Protein AF-A0A1R0W633-F1 (afdb_monomer)

Solvent-accessible surface area (backbone atoms only — not comparable to full-atom values): 11489 Å² total; per-residue (Å²): 139,86,82,85,83,84,85,77,84,74,82,78,79,77,77,80,71,77,78,71,52,75,64,55,56,52,50,53,54,50,51,53,49,53,50,52,52,50,51,53,51,49,51,43,52,52,51,36,65,70,32,57,84,51,54,78,80,58,86,73,45,70,86,70,58,59,64,67,60,53,53,50,40,51,52,42,49,55,50,26,49,53,33,42,54,51,18,52,53,25,50,75,71,67,36,66,66,53,23,52,52,26,48,50,53,24,48,51,36,51,49,52,43,53,52,52,49,54,49,53,54,51,52,34,42,74,74,63,60,36,61,84,65,27,64,33,46,33,37,48,53,49,49,52,47,51,49,53,50,52,53,50,52,49,46,54,51,51,52,52,48,52,54,47,41,75,74,69,47,96,41,77,67,54,53,54,51,52,52,52,49,46,54,52,51,48,50,53,54,55,52,47,55,50,43,48,56,61,51,52,53,56,45,61,107

Nearest PDB structures (foldseek):
  7n9z-assembly1_H  TM=9.768E-01  e=5.820E-15  Escherichia coli
  8qqk-assembly1_C  TM=8.868E-01  e=1.215E-14  Escherichia coli BL21(DE3)
  7cuq-assembly1_C  TM=9.773E-01  e=3.103E-13  Escherichia coli
  9ftz-assembly1_S  TM=9.409E-01  e=5.954E-10  Mycolicibacterium smegmatis
  9dm1-assembly1_S  TM=9.315E-01  e=6.899E-10  Mycolicibacterium smegmatis MC2 155

Mean predicted aligned error: 11.75 Å

pLDDT: mean 73.7, std 14.44, range [38.59, 92.19]

Structure (mmCIF, N/CA/C/O backbone):
data_AF-A0A1R0W633-F1
#
_entry.id   AF-A0A1R0W633-F1
#
loop_
_atom_site.group_PDB
_atom_site.id
_atom_site.type_symbol
_atom_site.label_atom_id
_atom_site.label_alt_id
_atom_site.label_comp_id
_atom_site.label_asym_id
_atom_site.label_entity_id
_atom_site.label_seq_id
_atom_site.pdbx_PDB_ins_code
_atom_site.Cartn_x
_atom_site.Cartn_y
_atom_site.Cartn_z
_atom_site.occupancy
_atom_site.B_iso_or_equiv
_atom_site.auth_seq_id
_atom_site.auth_comp_id
_atom_site.auth_asym_id
_atom_site.auth_atom_id
_atom_site.pdbx_PDB_model_num
ATOM 1 N N . MET A 1 1 ? -4.296 35.232 74.856 1.00 41.28 1 MET A N 1
ATOM 2 C CA . MET A 1 1 ? -3.847 34.112 74.003 1.00 41.28 1 MET A CA 1
ATOM 3 C C . MET A 1 1 ? -4.098 34.511 72.557 1.00 41.28 1 MET A C 1
ATOM 5 O O . MET A 1 1 ? -5.232 34.439 72.114 1.00 41.28 1 MET A O 1
ATOM 9 N N . ALA A 1 2 ? -3.084 35.043 71.873 1.00 38.94 2 ALA A N 1
ATOM 10 C CA . ALA A 1 2 ? -3.155 35.407 70.459 1.00 38.94 2 ALA A CA 1
ATOM 11 C C . ALA A 1 2 ? -2.227 34.453 69.698 1.00 38.94 2 ALA A C 1
ATOM 13 O O . ALA A 1 2 ? -1.011 34.523 69.859 1.00 38.94 2 ALA A O 1
ATOM 14 N N . HIS A 1 3 ? -2.812 33.516 68.954 1.00 46.03 3 HIS A N 1
ATOM 15 C CA . HIS A 1 3 ? -2.090 32.573 68.107 1.00 46.03 3 HIS A CA 1
ATOM 16 C C . HIS A 1 3 ? -2.068 33.095 66.663 1.00 46.03 3 HIS A C 1
ATOM 18 O O . HIS A 1 3 ? -3.105 33.225 66.025 1.00 46.03 3 HIS A O 1
ATOM 24 N N . THR A 1 4 ? -0.857 33.452 66.231 1.00 49.53 4 THR A N 1
ATOM 25 C CA . THR A 1 4 ? -0.214 33.131 64.943 1.00 49.53 4 THR A CA 1
ATOM 26 C C . THR A 1 4 ? -1.059 33.002 63.668 1.00 49.53 4 THR A C 1
ATOM 28 O O . THR A 1 4 ? -1.788 32.033 63.488 1.00 49.53 4 THR A O 1
ATOM 31 N N . ALA A 1 5 ? -0.745 33.851 62.684 1.00 48.75 5 ALA A N 1
ATOM 32 C CA . ALA A 1 5 ? -0.788 33.494 61.265 1.00 48.75 5 ALA A CA 1
ATOM 33 C C . ALA A 1 5 ? 0.398 34.158 60.536 1.00 48.75 5 ALA A C 1
ATOM 35 O O . ALA A 1 5 ? 0.328 35.312 60.123 1.00 48.75 5 ALA A O 1
ATOM 36 N N . VAL A 1 6 ? 1.515 33.431 60.431 1.00 54.00 6 VAL A N 1
ATOM 37 C CA . VAL A 1 6 ? 2.593 33.730 59.476 1.00 54.00 6 VAL A CA 1
ATOM 38 C C . VAL A 1 6 ? 2.184 33.083 58.158 1.00 54.00 6 VAL A C 1
ATOM 40 O O . VAL A 1 6 ? 2.039 31.865 58.083 1.00 54.00 6 VAL A O 1
ATOM 43 N N . ASN A 1 7 ? 1.942 33.910 57.146 1.00 44.94 7 ASN A N 1
ATOM 44 C CA . ASN A 1 7 ? 1.581 33.481 55.804 1.00 44.94 7 ASN A CA 1
ATOM 45 C C . ASN A 1 7 ? 2.873 33.162 55.031 1.00 44.94 7 ASN A C 1
ATOM 47 O O . ASN A 1 7 ? 3.535 34.071 54.535 1.00 44.94 7 ASN A O 1
ATOM 51 N N . ASN A 1 8 ? 3.262 31.886 54.981 1.00 44.72 8 ASN A N 1
ATOM 52 C CA . ASN A 1 8 ? 4.319 31.417 54.087 1.00 44.72 8 ASN A CA 1
ATOM 53 C C . ASN A 1 8 ? 3.717 31.210 52.693 1.00 44.72 8 ASN A C 1
ATOM 55 O O . ASN A 1 8 ? 3.012 30.228 52.457 1.00 44.72 8 ASN A O 1
ATOM 59 N N . HIS A 1 9 ? 4.019 32.121 51.770 1.00 43.69 9 HIS A N 1
ATOM 60 C CA . HIS A 1 9 ? 3.913 31.842 50.343 1.00 43.69 9 HIS A CA 1
ATOM 61 C C . HIS A 1 9 ? 4.987 30.813 49.975 1.00 43.69 9 HIS A C 1
ATOM 63 O O . HIS A 1 9 ? 6.166 31.141 49.881 1.00 43.69 9 HIS A O 1
ATOM 69 N N . HIS A 1 10 ? 4.578 29.554 49.820 1.00 47.09 10 HIS A N 1
ATOM 70 C CA . HIS A 1 10 ? 5.334 28.596 49.025 1.00 47.09 10 HIS A CA 1
ATOM 71 C C . HIS A 1 10 ? 4.954 28.817 47.563 1.00 47.09 10 HIS A C 1
ATOM 73 O O . HIS A 1 10 ? 3.844 28.481 47.149 1.00 47.09 10 HIS A O 1
ATOM 79 N N . ASP A 1 11 ? 5.878 29.409 46.813 1.00 47.09 11 ASP A N 1
ATOM 80 C CA . ASP A 1 11 ? 5.891 29.366 45.358 1.00 47.09 11 ASP A CA 1
ATOM 81 C C . ASP A 1 11 ? 6.174 27.920 44.930 1.00 47.09 11 ASP A C 1
ATOM 83 O O . ASP A 1 11 ? 7.318 27.464 44.884 1.00 47.09 11 ASP A O 1
ATOM 87 N N . ASP A 1 12 ? 5.101 27.168 44.690 1.00 44.50 12 ASP A N 1
ATOM 88 C CA . ASP A 1 12 ? 5.161 25.852 44.067 1.00 44.50 12 ASP A CA 1
ATOM 89 C C . ASP A 1 12 ? 5.465 26.061 42.579 1.00 44.50 12 ASP A C 1
ATOM 91 O O . ASP A 1 12 ? 4.590 26.356 41.760 1.00 44.50 12 ASP A O 1
ATOM 95 N N . HIS A 1 13 ? 6.751 26.008 42.237 1.00 50.09 13 HIS A N 1
ATOM 96 C CA . HIS A 1 13 ? 7.204 25.974 40.856 1.00 50.09 13 HIS A CA 1
ATOM 97 C C . HIS A 1 13 ? 6.717 24.673 40.215 1.00 50.09 13 HIS A C 1
ATOM 99 O O . HIS A 1 13 ? 7.358 23.627 40.322 1.00 50.09 13 HIS A O 1
ATOM 105 N N . GLY A 1 14 ? 5.570 24.761 39.540 1.00 38.59 14 GLY A N 1
ATOM 106 C CA . GLY A 1 14 ? 5.045 23.720 38.673 1.00 38.59 14 GLY A CA 1
ATOM 107 C C . GLY A 1 14 ? 6.098 23.315 37.648 1.00 38.59 14 GLY A C 1
ATOM 108 O O . GLY A 1 14 ? 6.374 24.040 36.692 1.00 38.59 14 GLY A O 1
ATOM 109 N N . HIS A 1 15 ? 6.695 22.147 37.864 1.00 45.59 15 HIS A N 1
ATOM 110 C CA . HIS A 1 15 ? 7.429 21.438 36.836 1.00 45.59 15 HIS A CA 1
ATOM 111 C C . HIS A 1 15 ? 6.433 21.064 35.738 1.00 45.59 15 HIS A C 1
ATOM 113 O O . HIS A 1 15 ? 5.674 20.104 35.868 1.00 45.59 15 HIS A O 1
ATOM 119 N N . ASP A 1 16 ? 6.439 21.858 34.669 1.00 42.47 16 ASP A N 1
ATOM 120 C CA . ASP A 1 16 ? 5.770 21.585 33.402 1.00 42.47 16 ASP A CA 1
ATOM 121 C C . ASP A 1 16 ? 6.454 20.373 32.752 1.00 42.47 16 ASP A C 1
ATOM 123 O O . ASP A 1 16 ? 7.321 20.467 31.881 1.00 42.47 16 ASP A O 1
ATOM 127 N N . HIS A 1 17 ? 6.151 19.189 33.283 1.00 48.81 17 HIS A N 1
ATOM 128 C CA . HIS A 1 17 ? 6.450 17.935 32.627 1.00 48.81 17 HIS A CA 1
ATOM 129 C C . HIS A 1 17 ? 5.548 17.877 31.405 1.00 48.81 17 HIS A C 1
ATOM 131 O O . HIS A 1 17 ? 4.401 17.447 31.501 1.00 48.81 17 HIS A O 1
ATOM 137 N N . GLY A 1 18 ? 6.079 18.344 30.272 1.00 48.31 18 GLY A N 1
ATOM 138 C CA . GLY A 1 18 ? 5.460 18.222 28.964 1.00 48.31 18 GLY A CA 1
ATOM 139 C C . GLY A 1 18 ? 4.960 16.797 28.776 1.00 48.31 18 GLY A C 1
ATOM 140 O O . GLY A 1 18 ? 5.734 15.874 28.513 1.00 48.31 18 GLY A O 1
ATOM 141 N N . HIS A 1 19 ? 3.654 16.626 28.959 1.00 44.81 19 HIS A N 1
ATOM 142 C CA . HIS A 1 19 ? 2.918 15.421 28.637 1.00 44.81 19 HIS A CA 1
ATOM 143 C C . HIS A 1 19 ? 2.941 15.293 27.114 1.00 44.81 19 HIS A C 1
ATOM 145 O O . HIS A 1 19 ? 1.990 15.646 26.431 1.00 44.81 19 HIS A O 1
ATOM 151 N N . HIS A 1 20 ? 4.071 14.852 26.559 1.00 52.25 20 HIS A N 1
ATOM 152 C CA . HIS A 1 20 ? 4.127 14.433 25.171 1.00 52.25 20 HIS A CA 1
ATOM 153 C C . HIS A 1 20 ? 3.256 13.190 25.078 1.00 52.25 20 HIS A C 1
ATOM 155 O O . HIS A 1 20 ? 3.651 12.107 25.525 1.00 52.25 20 HIS A O 1
ATOM 161 N N . ASP A 1 21 ? 2.049 13.365 24.550 1.00 58.12 21 ASP A N 1
ATOM 162 C CA . ASP A 1 21 ? 1.107 12.280 24.378 1.00 58.12 21 ASP A CA 1
ATOM 163 C C . ASP A 1 21 ? 1.807 11.158 23.595 1.00 58.12 21 ASP A C 1
ATOM 165 O O . ASP A 1 21 ? 2.259 11.364 22.462 1.00 58.12 21 ASP A O 1
ATOM 169 N N . PRO A 1 22 ? 1.914 9.934 24.145 1.00 63.44 22 PRO A N 1
ATOM 170 C CA . PRO A 1 22 ? 2.634 8.832 23.501 1.00 63.44 22 PRO A CA 1
ATOM 171 C C . PRO A 1 22 ? 2.041 8.441 22.135 1.00 63.44 22 PRO A C 1
ATOM 173 O O . PRO A 1 22 ? 2.608 7.621 21.413 1.00 63.44 22 PRO A O 1
ATOM 176 N N . GLN A 1 23 ? 0.887 9.004 21.781 1.00 61.50 23 GLN A N 1
ATOM 177 C CA . GLN A 1 23 ? 0.199 8.848 20.510 1.00 61.50 23 GLN A CA 1
ATOM 178 C C . GLN A 1 23 ? 0.701 9.833 19.437 1.00 61.50 23 GLN A C 1
ATOM 180 O O . GLN A 1 23 ? 0.819 9.440 18.274 1.00 61.50 23 GLN A O 1
ATOM 185 N N . GLU A 1 24 ? 1.090 11.055 19.812 1.00 67.12 24 GLU A N 1
ATOM 186 C CA . GLU A 1 24 ? 1.711 12.021 18.895 1.00 67.12 24 GLU A CA 1
ATOM 187 C C . GLU A 1 24 ? 3.110 11.563 18.489 1.00 67.12 24 GLU A C 1
ATOM 189 O O . GLU A 1 24 ? 3.416 11.506 17.302 1.00 67.12 24 GLU A O 1
ATOM 194 N N . LEU A 1 25 ? 3.918 11.089 19.444 1.00 73.31 25 LEU A N 1
ATOM 195 C CA . LEU A 1 25 ? 5.248 10.536 19.156 1.00 73.31 25 LEU A CA 1
ATOM 196 C C . LEU A 1 25 ? 5.190 9.321 18.214 1.00 73.31 25 LEU A C 1
ATOM 198 O O . LEU A 1 25 ? 6.029 9.182 17.324 1.00 73.31 25 LEU A O 1
ATOM 202 N N . LYS A 1 26 ? 4.175 8.457 18.356 1.00 74.62 26 LYS A N 1
ATOM 203 C CA . LYS A 1 26 ? 3.947 7.322 17.439 1.00 74.62 26 LYS A CA 1
ATOM 204 C C . LYS A 1 26 ? 3.539 7.774 16.040 1.00 74.62 26 LYS A C 1
ATOM 206 O O . LYS A 1 26 ? 3.924 7.136 15.065 1.00 74.62 26 LYS A O 1
ATOM 211 N N . THR A 1 27 ? 2.762 8.847 15.941 1.00 75.25 27 THR A N 1
ATOM 212 C CA . THR A 1 27 ? 2.326 9.409 14.656 1.00 75.25 27 THR A CA 1
ATOM 213 C C . THR A 1 27 ? 3.487 10.105 13.951 1.00 75.25 27 THR A C 1
ATOM 215 O O . THR A 1 27 ? 3.705 9.872 12.767 1.00 75.25 27 THR A O 1
ATOM 218 N N . LEU A 1 28 ? 4.294 10.873 14.688 1.00 79.75 28 LEU A N 1
ATOM 219 C CA . LEU A 1 28 ? 5.516 11.502 14.184 1.00 79.75 28 LEU A CA 1
ATOM 220 C C . LEU A 1 28 ? 6.541 10.463 13.720 1.00 79.75 28 LEU A C 1
ATOM 222 O O . LEU A 1 28 ? 7.072 10.579 12.619 1.00 79.75 28 LEU A O 1
ATOM 226 N N . GLY A 1 29 ? 6.776 9.412 14.513 1.00 83.00 29 GLY A N 1
ATOM 227 C CA . GLY A 1 29 ? 7.657 8.310 14.119 1.00 83.00 29 GLY A CA 1
ATOM 228 C C . GLY A 1 29 ? 7.164 7.591 12.862 1.00 83.00 29 GLY A C 1
ATOM 229 O O . GLY A 1 29 ? 7.956 7.261 11.984 1.00 83.00 29 GLY A O 1
ATOM 230 N N . PHE A 1 30 ? 5.848 7.411 12.735 1.00 84.69 30 PHE A N 1
ATOM 231 C CA . PHE A 1 30 ? 5.248 6.837 11.536 1.00 84.69 30 PHE A CA 1
ATOM 232 C C . PHE A 1 30 ? 5.381 7.759 10.312 1.00 84.69 30 PHE A C 1
ATOM 234 O O . PHE A 1 30 ? 5.650 7.288 9.214 1.00 84.69 30 PHE A O 1
ATOM 241 N N . TRP A 1 31 ? 5.263 9.075 10.487 1.00 85.19 31 TRP A N 1
ATOM 242 C CA . TRP A 1 31 ? 5.445 10.034 9.397 1.00 85.19 31 TRP A CA 1
ATOM 243 C C . TRP A 1 31 ? 6.898 10.092 8.904 1.00 85.19 31 TRP A C 1
ATOM 245 O O . TRP A 1 31 ? 7.143 10.100 7.700 1.00 85.19 31 TRP A O 1
ATOM 255 N N . LEU A 1 32 ? 7.869 10.040 9.822 1.00 87.81 32 LEU A N 1
ATOM 256 C CA . LEU A 1 32 ? 9.288 9.905 9.473 1.00 87.81 32 LEU A CA 1
ATOM 257 C C . LEU A 1 32 ? 9.571 8.606 8.708 1.00 87.81 32 LEU A C 1
ATOM 259 O O . LEU A 1 32 ? 10.341 8.618 7.750 1.00 87.81 32 LEU A O 1
ATOM 263 N N . PHE A 1 33 ? 8.921 7.507 9.096 1.00 89.19 33 PHE A N 1
ATOM 264 C CA . PHE A 1 33 ? 8.986 6.246 8.361 1.00 89.19 33 PHE A CA 1
ATOM 265 C C . PHE A 1 33 ? 8.472 6.400 6.916 1.00 89.19 33 PHE A C 1
ATOM 267 O O . PHE A 1 33 ? 9.171 6.005 5.989 1.00 89.19 33 PHE A O 1
ATOM 274 N N . LEU A 1 34 ? 7.337 7.078 6.700 1.00 88.50 34 LEU A N 1
ATOM 275 C CA . LEU A 1 34 ? 6.823 7.343 5.345 1.00 88.50 34 LEU A CA 1
ATOM 276 C C . LEU A 1 34 ? 7.777 8.195 4.494 1.00 88.50 34 LEU A C 1
ATOM 278 O O . LEU A 1 34 ? 7.926 7.948 3.300 1.00 88.50 34 LEU A O 1
ATOM 282 N N . ILE A 1 35 ? 8.439 9.190 5.091 1.00 90.44 35 ILE A N 1
ATOM 283 C CA . ILE A 1 35 ? 9.442 9.996 4.377 1.00 90.44 35 ILE A CA 1
ATOM 284 C C . ILE A 1 35 ? 10.638 9.137 3.968 1.00 90.44 35 ILE A C 1
ATOM 286 O O . ILE A 1 35 ? 11.144 9.285 2.858 1.00 90.44 35 ILE A O 1
ATOM 290 N N . SER A 1 36 ? 11.088 8.237 4.843 1.00 92.06 36 SER A N 1
ATOM 291 C CA . SER A 1 36 ? 12.171 7.307 4.522 1.00 92.06 36 SER A CA 1
ATOM 292 C C . SER A 1 36 ? 11.810 6.420 3.328 1.00 92.06 36 SER A C 1
ATOM 294 O O . SER A 1 36 ? 12.608 6.301 2.397 1.00 92.06 36 SER A O 1
ATOM 296 N N . ASP A 1 37 ? 10.598 5.860 3.311 1.00 90.81 37 ASP A N 1
ATOM 297 C CA . ASP A 1 37 ? 10.109 5.055 2.186 1.00 90.81 37 ASP A CA 1
ATOM 298 C C . ASP A 1 37 ? 10.010 5.895 0.904 1.00 90.81 37 ASP A C 1
ATOM 300 O O . ASP A 1 37 ? 10.410 5.445 -0.169 1.00 90.81 37 ASP A O 1
ATOM 304 N N . LEU A 1 38 ? 9.563 7.153 1.001 1.00 89.94 38 LEU A N 1
ATOM 305 C CA . LEU A 1 38 ? 9.501 8.065 -0.144 1.00 89.94 38 LEU A CA 1
ATOM 306 C C . LEU A 1 38 ? 10.885 8.326 -0.748 1.00 89.94 38 LEU A C 1
ATOM 308 O O . LEU A 1 38 ? 11.036 8.333 -1.971 1.00 89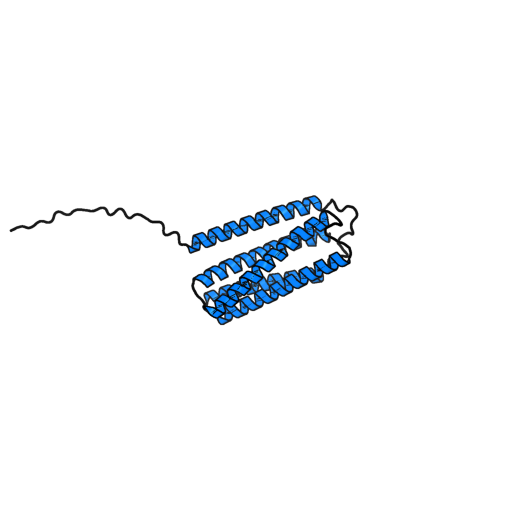.94 38 LEU A O 1
ATOM 312 N N . ILE A 1 39 ? 11.900 8.533 0.092 1.00 92.19 39 ILE A N 1
ATOM 313 C CA . ILE A 1 39 ? 13.284 8.728 -0.357 1.00 92.19 39 ILE A CA 1
ATOM 314 C C . ILE A 1 39 ? 13.804 7.449 -1.021 1.00 92.19 39 ILE A C 1
ATOM 316 O O . ILE A 1 39 ? 14.404 7.527 -2.093 1.00 92.19 39 ILE A O 1
ATOM 320 N N . LEU A 1 40 ? 13.530 6.278 -0.438 1.00 91.12 40 LEU A N 1
ATOM 321 C CA . LEU A 1 40 ? 13.894 4.982 -1.013 1.00 91.12 40 LEU A CA 1
ATOM 322 C C . LEU A 1 40 ? 13.289 4.804 -2.414 1.00 91.12 40 LEU A C 1
ATOM 324 O O . LEU A 1 40 ? 14.024 4.521 -3.362 1.00 91.12 40 LEU A O 1
ATOM 328 N N . PHE A 1 41 ? 11.987 5.058 -2.584 1.00 89.12 41 PHE A N 1
ATOM 329 C CA . PHE A 1 41 ? 11.349 5.019 -3.903 1.00 89.12 41 PHE A CA 1
ATOM 330 C C . PHE A 1 41 ? 11.932 6.065 -4.854 1.00 89.12 41 PHE A C 1
ATOM 332 O O . PHE A 1 41 ? 12.178 5.756 -6.017 1.00 89.12 41 PHE A O 1
ATOM 339 N N . SER A 1 42 ? 12.224 7.275 -4.372 1.00 89.25 42 SER A N 1
ATOM 340 C CA . SER A 1 42 ? 12.814 8.344 -5.188 1.00 89.25 42 SER A CA 1
ATOM 341 C C . SER A 1 42 ? 14.166 7.942 -5.784 1.00 89.25 42 SER A C 1
ATOM 343 O O . SER A 1 42 ? 14.435 8.237 -6.948 1.00 89.25 42 SER A O 1
ATOM 345 N N . VAL A 1 43 ? 15.006 7.225 -5.029 1.00 90.31 43 VAL A N 1
ATOM 346 C CA . VAL A 1 43 ? 16.286 6.697 -5.531 1.00 90.31 43 VAL A CA 1
ATOM 347 C C . VAL A 1 43 ? 16.063 5.621 -6.598 1.00 90.31 43 VAL A C 1
ATOM 349 O O . VAL A 1 43 ? 16.763 5.619 -7.615 1.00 90.31 43 VAL A O 1
ATOM 352 N N . PHE A 1 44 ? 15.073 4.740 -6.426 1.00 87.56 44 PHE A N 1
ATOM 353 C CA . PHE A 1 44 ? 14.726 3.757 -7.456 1.00 87.56 44 PHE A CA 1
ATOM 354 C C . PHE A 1 44 ? 14.165 4.412 -8.723 1.00 87.56 44 PHE A C 1
ATOM 356 O O . PHE A 1 44 ? 14.571 4.037 -9.821 1.00 87.56 44 PHE A O 1
ATOM 363 N N . PHE A 1 45 ? 13.318 5.438 -8.595 1.00 85.25 45 PHE A N 1
ATOM 364 C CA . PHE A 1 45 ? 12.844 6.232 -9.731 1.00 85.25 45 PHE A CA 1
ATOM 365 C C . PHE A 1 45 ? 13.995 6.928 -10.459 1.00 85.25 45 PHE A C 1
ATOM 367 O O . PHE A 1 45 ? 14.075 6.855 -11.682 1.00 85.25 45 PHE A O 1
ATOM 374 N N . ALA A 1 46 ? 14.914 7.563 -9.727 1.00 86.81 46 ALA A N 1
ATOM 375 C CA . ALA A 1 46 ? 16.090 8.193 -10.321 1.00 86.81 46 ALA A CA 1
ATOM 376 C C . ALA A 1 46 ? 16.955 7.167 -11.072 1.00 86.81 46 ALA A C 1
ATOM 378 O O . ALA A 1 46 ? 17.371 7.417 -12.201 1.00 86.81 46 ALA A O 1
ATOM 379 N N . THR A 1 47 ? 17.165 5.988 -10.479 1.00 84.00 47 THR A N 1
ATOM 380 C CA . THR A 1 47 ? 17.901 4.885 -11.113 1.00 84.00 47 THR A CA 1
ATOM 381 C C . THR A 1 47 ? 17.210 4.423 -12.397 1.00 84.00 47 THR A C 1
ATOM 383 O O . THR A 1 47 ? 17.873 4.286 -13.421 1.00 84.00 47 THR A O 1
ATOM 386 N N . TYR A 1 48 ? 15.885 4.247 -12.374 1.00 79.75 48 TYR A N 1
ATOM 387 C CA . TYR A 1 48 ? 15.093 3.883 -13.550 1.00 79.75 48 TYR A CA 1
ATOM 388 C C . TYR A 1 48 ? 15.217 4.925 -14.669 1.00 79.75 48 TYR A C 1
ATOM 390 O O . TYR A 1 48 ? 15.504 4.565 -15.806 1.00 79.75 48 TYR A O 1
ATOM 398 N N . ILE A 1 49 ? 15.082 6.217 -14.348 1.00 79.00 49 ILE A N 1
ATOM 399 C CA . ILE A 1 49 ? 15.187 7.308 -15.330 1.00 79.00 49 ILE A CA 1
ATOM 400 C C . ILE A 1 49 ? 16.580 7.354 -15.972 1.00 79.00 49 ILE A C 1
ATOM 402 O O . ILE A 1 49 ? 16.679 7.588 -17.171 1.00 79.00 49 ILE A O 1
ATOM 406 N N . VAL A 1 50 ? 17.650 7.115 -15.208 1.00 81.50 50 VAL A N 1
ATOM 407 C CA . VAL A 1 50 ? 19.028 7.116 -15.734 1.00 81.50 50 VAL A CA 1
ATOM 408 C C . VAL A 1 50 ? 19.310 5.883 -16.601 1.00 81.50 50 VAL A C 1
ATOM 410 O O . VAL A 1 50 ? 20.019 5.977 -17.602 1.00 81.50 50 VAL A O 1
ATOM 413 N N . LEU A 1 51 ? 18.761 4.720 -16.239 1.00 72.94 51 LEU A N 1
ATOM 414 C CA . LEU A 1 51 ? 18.960 3.468 -16.977 1.00 72.94 51 LEU A CA 1
ATOM 415 C C . LEU A 1 51 ? 17.988 3.288 -18.151 1.00 72.94 51 LEU A C 1
ATOM 417 O O . LEU A 1 51 ? 18.169 2.346 -18.923 1.00 72.94 51 LEU A O 1
ATOM 421 N N . LYS A 1 52 ? 17.002 4.180 -18.318 1.00 66.81 52 LYS A N 1
ATOM 422 C CA . LYS A 1 52 ? 15.957 4.063 -19.346 1.00 66.81 52 LYS A CA 1
ATOM 423 C C . LYS A 1 52 ? 16.511 3.968 -20.770 1.00 66.81 52 LYS A C 1
ATOM 425 O O . LYS A 1 52 ? 16.022 3.170 -21.554 1.00 66.81 52 LYS A O 1
ATOM 430 N N . ASP A 1 53 ? 17.563 4.731 -21.072 1.00 62.31 53 ASP A N 1
ATOM 431 C CA . ASP A 1 53 ? 18.149 4.816 -22.416 1.00 62.31 53 ASP A CA 1
ATOM 432 C C . ASP A 1 53 ? 19.227 3.735 -22.655 1.00 62.31 53 ASP A C 1
ATOM 434 O O . ASP A 1 53 ? 19.800 3.640 -23.737 1.00 62.31 53 ASP A O 1
ATOM 438 N N . ASN A 1 54 ? 19.519 2.895 -21.649 1.00 61.66 54 ASN A N 1
ATOM 439 C CA . ASN A 1 54 ? 20.485 1.792 -21.731 1.00 61.66 54 ASN A CA 1
ATOM 440 C C . ASN A 1 54 ? 19.802 0.441 -22.013 1.00 61.66 54 ASN A C 1
ATOM 442 O O . ASN A 1 54 ? 20.178 -0.610 -21.484 1.00 61.66 54 ASN A O 1
ATOM 446 N N . THR A 1 55 ? 18.797 0.454 -22.883 1.00 55.78 55 THR A N 1
ATOM 447 C CA . THR A 1 55 ? 18.197 -0.744 -23.467 1.00 55.78 55 THR A CA 1
ATOM 448 C C . THR A 1 55 ? 19.161 -1.315 -24.504 1.00 55.78 55 THR A C 1
ATOM 450 O O . THR A 1 55 ? 19.166 -0.909 -25.661 1.00 55.78 55 THR A O 1
ATOM 453 N N . ALA A 1 56 ? 20.026 -2.242 -24.086 1.00 47.22 56 ALA A N 1
ATOM 454 C CA . ALA A 1 56 ? 20.979 -2.970 -24.933 1.00 47.22 56 ALA A CA 1
ATOM 455 C C . ALA A 1 56 ? 20.304 -3.870 -26.005 1.00 47.22 56 ALA A C 1
ATOM 457 O O . ALA A 1 56 ? 20.517 -5.079 -26.027 1.00 47.22 56 ALA A O 1
ATOM 458 N N . GLY A 1 57 ? 19.467 -3.298 -26.878 1.00 47.94 57 GLY A N 1
ATOM 459 C CA . GLY A 1 57 ? 18.771 -3.987 -27.972 1.00 47.94 57 GLY A CA 1
ATOM 460 C C . GLY A 1 57 ? 17.624 -4.913 -27.547 1.00 47.94 57 GLY A C 1
ATOM 461 O O . GLY A 1 57 ? 17.271 -5.812 -28.305 1.00 47.94 57 GLY A O 1
ATOM 462 N N . GLY A 1 58 ? 17.072 -4.739 -26.341 1.00 48.25 58 GLY A N 1
ATOM 463 C CA . GLY A 1 58 ? 15.905 -5.494 -25.868 1.00 48.25 58 GLY A CA 1
ATOM 464 C C . GLY A 1 58 ? 14.589 -4.989 -26.483 1.00 48.25 58 GLY A C 1
ATOM 465 O O . GLY A 1 58 ? 14.547 -3.831 -26.896 1.00 48.25 58 GLY A O 1
ATOM 466 N N . PRO A 1 59 ? 13.532 -5.824 -26.550 1.00 48.97 59 PRO A N 1
ATOM 467 C CA . PRO A 1 59 ? 12.269 -5.481 -27.206 1.00 48.97 59 PRO A CA 1
ATOM 468 C C . PRO A 1 59 ? 11.667 -4.190 -26.642 1.00 48.97 59 PRO A C 1
ATOM 470 O O . PRO A 1 59 ? 11.611 -4.011 -25.425 1.00 48.97 59 PRO A O 1
ATOM 473 N N . GLU A 1 60 ? 11.227 -3.302 -27.532 1.00 51.72 60 GLU A N 1
ATOM 474 C CA . GLU A 1 60 ? 10.558 -2.051 -27.175 1.00 51.72 60 GLU A CA 1
ATOM 475 C C . GLU A 1 60 ? 9.169 -2.336 -26.572 1.00 51.72 60 GLU A C 1
ATOM 477 O O . GLU A 1 60 ? 8.472 -3.272 -26.970 1.00 51.72 60 GLU A O 1
ATOM 482 N N . GLY A 1 61 ? 8.784 -1.522 -25.583 1.00 54.28 61 GLY A N 1
ATOM 483 C CA . GLY A 1 61 ? 7.629 -1.702 -24.698 1.00 54.28 61 GLY A CA 1
ATOM 484 C C . GLY A 1 61 ? 6.195 -1.739 -25.271 1.00 54.28 61 GLY A C 1
ATOM 485 O O . GLY A 1 61 ? 5.325 -2.158 -24.505 1.00 54.28 61 GLY A O 1
ATOM 486 N N . PRO A 1 62 ? 5.860 -1.386 -26.533 1.00 49.69 62 PRO A N 1
ATOM 487 C CA . PRO A 1 62 ? 4.448 -1.287 -26.928 1.00 49.69 62 PRO A CA 1
ATOM 488 C C . PRO A 1 62 ? 3.665 -2.609 -26.940 1.00 49.69 62 PRO A C 1
ATOM 490 O O . PRO A 1 62 ? 2.447 -2.576 -26.795 1.00 49.69 62 PRO A O 1
ATOM 493 N N . ASP A 1 63 ? 4.338 -3.755 -27.099 1.00 49.00 63 ASP A N 1
ATOM 494 C CA . ASP A 1 63 ? 3.688 -5.073 -27.257 1.00 49.00 63 ASP A CA 1
ATOM 495 C C . ASP A 1 63 ? 3.706 -5.933 -25.975 1.00 49.00 63 ASP A C 1
ATOM 497 O O . ASP A 1 63 ? 3.180 -7.045 -25.956 1.00 49.00 63 ASP A O 1
ATOM 501 N N . LEU A 1 64 ? 4.322 -5.435 -24.893 1.00 52.53 64 LEU A N 1
ATOM 502 C CA . LEU A 1 64 ? 4.453 -6.158 -23.617 1.00 52.53 64 LEU A CA 1
ATOM 503 C C . LEU A 1 64 ? 3.507 -5.643 -22.527 1.00 52.53 64 LEU A C 1
ATOM 505 O O . LEU A 1 64 ? 3.141 -6.403 -21.632 1.00 52.53 64 LEU A O 1
ATOM 509 N N . PHE A 1 65 ? 3.089 -4.377 -22.600 1.00 56.28 65 PHE A N 1
ATOM 510 C CA . PHE A 1 65 ? 2.243 -3.761 -21.581 1.00 56.28 65 PHE A CA 1
ATOM 511 C C . PHE A 1 65 ? 0.785 -3.726 -22.025 1.00 56.28 65 PHE A C 1
ATOM 513 O O . PHE A 1 65 ? 0.379 -2.935 -22.880 1.00 56.28 65 PHE A O 1
ATOM 520 N N . ASN A 1 66 ? -0.048 -4.563 -21.408 1.00 60.81 66 ASN A N 1
ATOM 521 C CA . ASN A 1 66 ? -1.479 -4.535 -21.669 1.00 60.81 66 ASN A CA 1
ATOM 522 C C . ASN A 1 66 ? -2.114 -3.343 -20.937 1.00 60.81 66 ASN A C 1
ATOM 524 O O . ASN A 1 66 ? -2.509 -3.433 -19.773 1.00 60.81 66 ASN A O 1
ATOM 528 N N . MET A 1 67 ? -2.243 -2.218 -21.645 1.00 63.47 67 MET A N 1
ATOM 529 C CA . MET A 1 67 ? -2.798 -0.959 -21.129 1.00 63.47 67 MET A CA 1
ATOM 530 C C . MET A 1 67 ? -4.160 -1.140 -20.431 1.00 63.47 67 MET A C 1
ATOM 532 O O . MET A 1 67 ? -4.475 -0.425 -19.481 1.00 63.47 67 MET A O 1
ATOM 536 N N . THR A 1 68 ? -4.949 -2.137 -20.847 1.00 65.50 68 THR A N 1
ATOM 537 C CA . THR A 1 68 ? -6.244 -2.464 -20.230 1.00 65.50 68 THR A CA 1
ATOM 538 C C . THR A 1 68 ? -6.086 -2.989 -18.804 1.00 65.50 68 THR A C 1
ATOM 540 O O . THR A 1 68 ? -6.819 -2.558 -17.915 1.00 65.50 68 THR A O 1
ATOM 543 N N . ILE A 1 69 ? -5.122 -3.883 -18.561 1.00 67.56 69 ILE A N 1
ATOM 544 C CA . ILE A 1 69 ? -4.854 -4.439 -17.224 1.00 67.56 69 ILE A CA 1
ATOM 545 C C . ILE A 1 69 ? -4.363 -3.332 -16.290 1.00 67.56 69 ILE A C 1
ATOM 547 O O . ILE A 1 69 ? -4.835 -3.233 -15.159 1.00 67.56 69 ILE A O 1
ATOM 551 N N . ILE A 1 70 ? -3.508 -2.441 -16.794 1.00 71.56 70 ILE A N 1
ATOM 552 C CA . ILE A 1 70 ? -2.969 -1.309 -16.033 1.00 71.56 70 ILE A CA 1
ATOM 553 C C . ILE A 1 70 ? -4.087 -0.335 -15.633 1.00 71.56 70 ILE A C 1
ATOM 555 O O . ILE A 1 70 ? -4.196 0.026 -14.464 1.00 71.56 70 ILE A O 1
ATOM 559 N N . ILE A 1 71 ? -4.971 0.041 -16.565 1.00 72.38 71 ILE A N 1
ATOM 560 C CA . ILE A 1 71 ? -6.109 0.931 -16.277 1.00 72.38 71 ILE A CA 1
ATOM 561 C C . ILE A 1 71 ? -7.067 0.292 -15.262 1.00 72.38 71 ILE A C 1
ATOM 563 O O . ILE A 1 71 ? -7.540 0.970 -14.345 1.00 72.38 71 ILE A O 1
ATOM 567 N N . ILE A 1 72 ? -7.337 -1.012 -15.391 1.00 76.38 72 ILE A N 1
ATOM 568 C CA . ILE A 1 72 ? -8.152 -1.754 -14.420 1.00 76.38 72 ILE A CA 1
ATOM 569 C C . ILE A 1 72 ? -7.472 -1.749 -13.046 1.00 76.38 72 ILE A C 1
ATOM 571 O O . ILE A 1 72 ? -8.137 -1.468 -12.050 1.00 76.38 72 ILE A O 1
ATOM 575 N N . ASN A 1 73 ? -6.157 -1.975 -12.985 1.00 77.31 73 ASN A N 1
ATOM 576 C CA . ASN A 1 73 ? -5.373 -1.909 -11.753 1.00 77.31 73 ASN A CA 1
ATOM 577 C C . ASN A 1 73 ? -5.485 -0.545 -11.075 1.00 77.31 73 ASN A C 1
ATOM 579 O O . ASN A 1 73 ? -5.783 -0.477 -9.883 1.00 77.31 73 ASN A O 1
ATOM 583 N N . THR A 1 74 ? -5.330 0.548 -11.822 1.00 80.81 74 THR A N 1
ATOM 584 C CA . THR A 1 74 ? -5.498 1.907 -11.290 1.00 80.81 74 THR A CA 1
ATOM 585 C C . THR A 1 74 ? -6.904 2.129 -10.747 1.00 80.81 74 THR A C 1
ATOM 587 O O . THR A 1 74 ? -7.068 2.695 -9.669 1.00 80.81 74 THR A O 1
ATOM 590 N N . PHE A 1 75 ? -7.934 1.652 -11.449 1.00 79.62 75 PHE A N 1
ATOM 591 C CA . PHE A 1 75 ? -9.316 1.798 -10.997 1.00 79.62 75 PHE A CA 1
ATOM 592 C C . PHE A 1 75 ? -9.582 1.008 -9.707 1.00 79.62 75 PHE A C 1
ATOM 594 O O . PHE A 1 75 ? -10.250 1.504 -8.796 1.00 79.62 75 PHE A O 1
ATOM 601 N N . VAL A 1 76 ? -9.021 -0.200 -9.599 1.00 80.12 76 VAL A N 1
ATOM 602 C CA . VAL A 1 76 ? -9.074 -1.036 -8.391 1.00 80.12 76 VAL A CA 1
ATOM 603 C C . VAL A 1 76 ? -8.369 -0.348 -7.222 1.00 80.12 76 VAL A C 1
ATOM 605 O O . VAL A 1 76 ? -8.925 -0.313 -6.123 1.00 80.12 76 VAL A O 1
ATOM 608 N N . LEU A 1 77 ? -7.194 0.244 -7.450 1.00 80.38 77 LEU A N 1
ATOM 609 C CA . LEU A 1 77 ? -6.412 0.914 -6.408 1.00 80.38 77 LEU A CA 1
ATOM 610 C C . LEU A 1 77 ? -7.086 2.199 -5.914 1.00 80.38 77 LEU A C 1
ATOM 612 O O . LEU A 1 77 ? -7.283 2.356 -4.710 1.00 80.38 77 LEU A O 1
ATOM 616 N N . LEU A 1 78 ? -7.573 3.043 -6.827 1.00 80.88 78 LEU A N 1
ATOM 617 C CA . LEU A 1 78 ? -8.344 4.243 -6.481 1.00 80.88 78 LEU A CA 1
ATOM 618 C C . LEU A 1 78 ? -9.616 3.893 -5.700 1.00 80.88 78 LEU A C 1
ATOM 620 O O . LEU A 1 78 ? -9.948 4.540 -4.703 1.00 80.88 78 LEU A O 1
ATOM 624 N N . THR A 1 79 ? -10.308 2.827 -6.113 1.00 79.44 79 THR A N 1
ATOM 625 C CA . THR A 1 79 ? -11.477 2.321 -5.383 1.00 79.44 79 THR A CA 1
ATOM 626 C C . THR A 1 79 ? -11.070 1.832 -3.990 1.00 79.44 79 THR A C 1
ATOM 628 O O . THR A 1 79 ? -11.735 2.169 -3.013 1.00 79.44 79 THR A O 1
ATOM 631 N N . SER A 1 80 ? -9.950 1.112 -3.868 1.00 78.75 80 SER A N 1
ATOM 632 C CA . SER A 1 80 ? -9.393 0.638 -2.590 1.00 78.75 80 SER A CA 1
ATOM 633 C C . SER A 1 80 ? -9.037 1.789 -1.637 1.00 78.75 80 SER A C 1
ATOM 635 O O . SER A 1 80 ? -9.356 1.757 -0.444 1.00 78.75 80 SER A O 1
ATOM 637 N N . SER A 1 81 ? -8.446 2.860 -2.164 1.00 80.12 81 SER A N 1
ATOM 638 C CA . SER A 1 81 ? -8.120 4.076 -1.412 1.00 80.12 81 SER A CA 1
ATOM 639 C C . SER A 1 81 ? -9.385 4.746 -0.867 1.00 80.12 81 SER A C 1
ATOM 641 O O . SER A 1 81 ? -9.478 5.071 0.323 1.00 80.12 81 SER A O 1
ATOM 643 N N . PHE A 1 82 ? -10.426 4.844 -1.701 1.00 77.56 82 PHE A N 1
ATOM 644 C CA . PHE A 1 82 ? -11.728 5.364 -1.291 1.00 77.56 82 PHE A CA 1
ATOM 645 C C . PHE A 1 82 ? -12.382 4.498 -0.201 1.00 77.56 82 PHE A C 1
ATOM 647 O O . PHE A 1 82 ? -12.892 5.027 0.792 1.00 77.56 82 PHE A O 1
ATOM 654 N N . THR A 1 83 ? -12.319 3.166 -0.318 1.00 80.69 83 THR A N 1
ATOM 655 C CA . THR A 1 83 ? -12.883 2.262 0.696 1.00 80.69 83 THR A CA 1
ATOM 656 C C . THR A 1 83 ? -12.136 2.320 2.028 1.00 80.69 83 THR A C 1
ATOM 658 O O . THR A 1 83 ? -12.778 2.250 3.079 1.00 80.69 83 THR A O 1
ATOM 661 N N . SER A 1 84 ? -10.815 2.533 2.018 1.00 79.00 84 SER A N 1
ATOM 662 C CA . SER A 1 84 ? -10.030 2.762 3.241 1.00 79.00 84 SER A CA 1
ATOM 663 C C . SER A 1 84 ? -10.466 4.043 3.965 1.00 79.00 84 SER A C 1
ATOM 665 O O . SER A 1 84 ? -10.650 4.047 5.185 1.00 79.00 84 SER A O 1
ATOM 667 N N . GLY A 1 85 ? -10.722 5.125 3.220 1.00 77.75 85 GLY A N 1
ATOM 668 C CA . GLY A 1 85 ? -11.263 6.368 3.781 1.00 77.75 85 GLY A CA 1
ATOM 669 C C . GLY A 1 85 ? -12.635 6.173 4.439 1.00 77.75 85 GLY A C 1
ATOM 670 O O . GLY A 1 85 ? -12.882 6.656 5.550 1.00 77.75 85 GLY A O 1
ATOM 671 N N . LEU A 1 86 ? -13.514 5.387 3.807 1.00 78.62 86 LEU A N 1
ATOM 672 C CA . LEU A 1 86 ? -14.813 5.014 4.380 1.00 78.62 86 LEU A CA 1
ATOM 673 C C . LEU A 1 86 ? -14.675 4.148 5.642 1.00 78.62 86 LEU A C 1
ATOM 675 O O . LEU A 1 86 ? -15.471 4.298 6.575 1.00 78.62 86 LEU A O 1
ATOM 679 N N . ALA A 1 87 ? -13.647 3.298 5.720 1.00 78.25 87 ALA A N 1
ATOM 680 C CA . ALA A 1 87 ? -13.347 2.515 6.916 1.00 78.25 87 ALA A CA 1
ATOM 681 C C . ALA A 1 87 ? -13.019 3.420 8.118 1.00 78.25 87 ALA A C 1
ATOM 683 O O . ALA A 1 87 ? -13.548 3.206 9.213 1.00 78.25 87 ALA A O 1
ATOM 684 N N . ILE A 1 88 ? -12.221 4.478 7.917 1.00 78.44 88 ILE A N 1
ATOM 685 C CA . ILE A 1 88 ? -11.934 5.464 8.974 1.00 78.44 88 ILE A CA 1
ATOM 686 C C . ILE A 1 88 ? -13.207 6.199 9.399 1.00 78.44 88 ILE A C 1
ATOM 688 O O . ILE A 1 88 ? -13.433 6.409 10.593 1.00 78.44 88 ILE A O 1
ATOM 692 N N . LEU A 1 89 ? -14.070 6.568 8.451 1.00 79.56 89 LEU A N 1
ATOM 693 C CA . LEU A 1 89 ? -15.326 7.243 8.772 1.00 79.56 89 LEU A CA 1
ATOM 694 C C . LEU A 1 89 ? -16.248 6.351 9.620 1.00 79.56 89 LEU A C 1
ATOM 696 O O . LEU A 1 89 ? -16.822 6.819 10.607 1.00 79.56 89 LEU A O 1
ATOM 700 N N . ALA A 1 90 ? -16.351 5.061 9.285 1.00 77.06 90 ALA A N 1
ATOM 701 C CA . ALA A 1 90 ? -17.096 4.079 10.075 1.00 77.06 90 ALA A CA 1
ATOM 702 C C . ALA A 1 90 ? -16.500 3.905 11.484 1.00 77.06 90 ALA A C 1
ATOM 704 O O . ALA A 1 90 ? -17.238 3.837 12.469 1.00 77.06 90 ALA A O 1
ATOM 705 N N . MET A 1 91 ? -15.169 3.928 11.597 1.00 74.12 91 MET A N 1
ATOM 706 C CA . MET A 1 91 ? -14.469 3.911 12.881 1.00 74.12 91 MET A CA 1
ATOM 707 C C . MET A 1 91 ? -14.754 5.159 13.727 1.00 74.12 91 MET A C 1
ATOM 709 O O . MET A 1 91 ? -14.993 5.031 14.927 1.00 74.12 91 MET A O 1
ATOM 713 N N . ASN A 1 92 ? -14.791 6.351 13.123 1.00 75.00 92 ASN A N 1
ATOM 714 C CA . ASN A 1 92 ? -15.151 7.594 13.818 1.00 75.00 92 ASN A CA 1
ATOM 715 C C . ASN A 1 92 ? -16.605 7.599 14.308 1.00 75.00 92 ASN A C 1
ATOM 717 O O . ASN A 1 92 ? -16.893 8.204 15.337 1.00 75.00 92 ASN A O 1
ATOM 721 N N . ARG A 1 93 ? -17.507 6.898 13.612 1.00 78.12 93 ARG A N 1
ATOM 722 C CA . ARG A 1 93 ? -18.904 6.692 14.036 1.00 78.12 93 ARG A CA 1
ATOM 723 C C . ARG A 1 93 ? -19.067 5.600 15.103 1.00 78.12 93 ARG A C 1
ATOM 725 O O . ARG A 1 93 ? -20.177 5.383 15.576 1.00 78.12 93 ARG A O 1
ATOM 732 N N . GLY A 1 94 ? -17.989 4.906 15.479 1.00 73.62 94 GLY A N 1
ATOM 733 C CA . GLY A 1 94 ? -18.022 3.803 16.443 1.00 73.62 94 GLY A CA 1
ATOM 734 C C . GLY A 1 94 ? -18.636 2.506 15.902 1.00 73.62 94 GLY A C 1
ATOM 735 O O . GLY A 1 94 ? -18.869 1.573 16.675 1.00 73.62 94 GLY A O 1
ATOM 736 N N . ASP A 1 95 ? -18.881 2.410 14.591 1.00 77.75 95 ASP A N 1
ATOM 737 C CA . ASP A 1 95 ? -19.494 1.233 13.979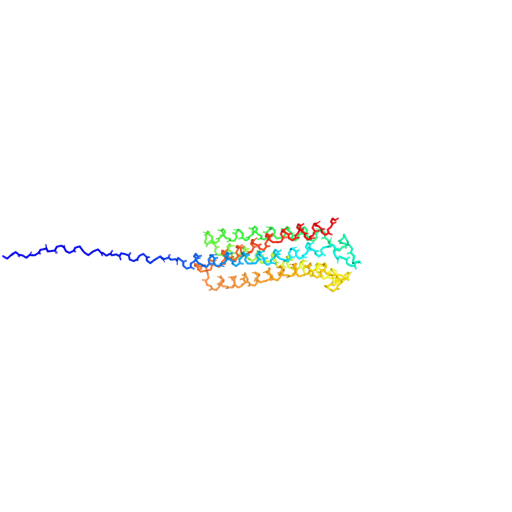 1.00 77.75 95 ASP A CA 1
ATOM 738 C C . ASP A 1 95 ? -18.446 0.148 13.688 1.00 77.75 95 ASP A C 1
ATOM 740 O O . ASP A 1 95 ? -17.725 0.162 12.686 1.00 77.75 95 ASP A O 1
ATOM 744 N N . LYS A 1 96 ? -18.393 -0.838 14.590 1.00 72.38 96 LYS A N 1
ATOM 745 C CA . LYS A 1 96 ? -17.517 -2.018 14.503 1.00 72.38 96 LYS A CA 1
ATOM 746 C C . LYS A 1 96 ? -17.759 -2.832 13.235 1.00 72.38 96 LYS A C 1
ATOM 748 O O . LYS A 1 96 ? -16.805 -3.356 12.655 1.00 72.38 96 LYS A O 1
ATOM 753 N N . LYS A 1 97 ? -19.025 -2.980 12.832 1.00 77.69 97 LYS A N 1
ATOM 754 C CA . LYS A 1 97 ? -19.400 -3.810 11.682 1.00 77.69 97 LYS A CA 1
ATOM 755 C C . LYS A 1 97 ? -19.014 -3.102 10.394 1.00 77.69 97 LYS A C 1
ATOM 757 O O . LYS A 1 97 ? -18.355 -3.716 9.561 1.00 77.69 97 LYS A O 1
ATOM 762 N N . GLY A 1 98 ? -19.329 -1.810 10.294 1.00 78.50 98 GLY A N 1
ATOM 763 C CA . GLY A 1 98 ? -18.923 -0.966 9.172 1.00 78.50 98 GLY A CA 1
ATOM 764 C C . GLY A 1 98 ? -17.409 -0.976 8.962 1.00 78.50 98 GLY A C 1
ATOM 765 O O . GLY A 1 98 ? -16.949 -1.311 7.876 1.00 78.50 98 GLY A O 1
ATOM 766 N N . LEU A 1 99 ? -16.626 -0.712 10.015 1.00 79.25 99 LEU A N 1
ATOM 767 C CA . LEU A 1 99 ? -15.159 -0.743 9.948 1.00 79.25 99 LEU A CA 1
ATOM 768 C C . LEU A 1 99 ? -14.627 -2.094 9.440 1.00 79.25 99 LEU A C 1
ATOM 770 O O . LEU A 1 99 ? -13.756 -2.132 8.575 1.00 79.25 99 LEU A O 1
ATOM 774 N N . THR A 1 100 ? -15.159 -3.203 9.961 1.00 80.25 100 THR A N 1
ATOM 775 C CA . THR A 1 100 ? -14.702 -4.547 9.575 1.00 80.25 100 THR A CA 1
ATOM 776 C C . THR A 1 100 ? -15.014 -4.842 8.108 1.00 80.25 100 THR A C 1
ATOM 778 O O . THR A 1 100 ? -14.154 -5.353 7.398 1.00 80.25 100 THR A O 1
ATOM 781 N N . ILE A 1 101 ? -16.220 -4.502 7.642 1.00 86.00 101 ILE A N 1
ATOM 782 C CA . ILE A 1 101 ? -16.634 -4.728 6.251 1.00 86.00 101 ILE A CA 1
ATOM 783 C C . ILE A 1 101 ? -15.758 -3.912 5.298 1.00 86.00 101 ILE A C 1
ATOM 785 O O . ILE A 1 101 ? -15.202 -4.479 4.363 1.00 86.00 101 ILE A O 1
ATOM 789 N N . TRP A 1 102 ? -15.571 -2.614 5.555 1.00 85.69 102 TRP A N 1
ATOM 790 C CA . TRP A 1 102 ? -14.764 -1.754 4.684 1.00 85.69 102 TRP A CA 1
ATOM 791 C C . TRP A 1 102 ? -13.284 -2.149 4.661 1.00 85.69 102 TRP A C 1
ATOM 793 O O . TRP A 1 102 ? -12.666 -2.121 3.598 1.00 85.69 102 TRP A O 1
ATOM 803 N N . LEU A 1 103 ? -12.723 -2.592 5.792 1.00 84.00 103 LEU A N 1
ATOM 804 C CA . LEU A 1 103 ? -11.362 -3.138 5.823 1.00 84.00 103 LEU A CA 1
ATOM 805 C C . LEU A 1 103 ? -11.241 -4.445 5.030 1.00 84.00 103 LEU A C 1
ATOM 807 O O . LEU A 1 103 ? -10.256 -4.625 4.324 1.00 84.00 103 LEU A O 1
ATOM 811 N N . ILE A 1 104 ? -12.231 -5.341 5.098 1.00 86.44 104 ILE A N 1
ATOM 812 C CA . ILE A 1 104 ? -12.230 -6.570 4.287 1.00 86.44 104 ILE A CA 1
ATOM 813 C C . ILE A 1 104 ? -12.313 -6.229 2.799 1.00 86.44 104 ILE A C 1
ATOM 815 O O . ILE A 1 104 ? -11.552 -6.784 2.013 1.00 86.44 104 ILE A O 1
ATOM 819 N N . VAL A 1 105 ? -13.198 -5.307 2.412 1.00 88.50 105 VAL A N 1
ATOM 820 C CA . VAL A 1 105 ? -13.318 -4.859 1.016 1.00 88.50 105 VAL A CA 1
ATOM 821 C C . VAL A 1 105 ? -11.989 -4.283 0.524 1.00 88.50 105 VAL A C 1
ATOM 823 O O . VAL A 1 105 ? -11.514 -4.678 -0.536 1.00 88.50 105 VAL A O 1
ATOM 826 N N . THR A 1 106 ? -11.346 -3.431 1.325 1.00 87.38 106 THR A N 1
ATOM 827 C CA . THR A 1 106 ? -10.033 -2.849 1.000 1.00 87.38 106 THR A CA 1
ATOM 828 C C . THR A 1 106 ? -8.961 -3.935 0.840 1.00 87.38 106 THR A C 1
ATOM 830 O O . THR A 1 106 ? -8.203 -3.918 -0.128 1.00 87.38 106 THR A O 1
ATOM 833 N N . ALA A 1 107 ? -8.936 -4.931 1.733 1.00 86.81 107 ALA A N 1
ATOM 834 C CA . ALA A 1 107 ? -7.998 -6.050 1.656 1.00 86.81 107 ALA A CA 1
ATOM 835 C C . ALA A 1 107 ? -8.206 -6.911 0.399 1.00 86.81 107 ALA A C 1
ATOM 837 O O . ALA A 1 107 ? -7.236 -7.306 -0.242 1.00 86.81 107 ALA A O 1
ATOM 838 N N . VAL A 1 108 ? -9.460 -7.188 0.025 1.00 88.75 108 VAL A N 1
ATOM 839 C CA . VAL A 1 108 ? -9.784 -7.947 -1.193 1.00 88.75 108 VAL A CA 1
ATOM 840 C C . VAL A 1 108 ? -9.365 -7.170 -2.438 1.00 88.75 108 VAL A C 1
ATOM 842 O O . VAL A 1 108 ? -8.737 -7.749 -3.316 1.00 88.75 108 VAL A O 1
ATOM 845 N N . LEU A 1 109 ? -9.646 -5.864 -2.501 1.00 85.88 109 LEU A N 1
ATOM 846 C CA . LEU A 1 109 ? -9.216 -5.021 -3.620 1.00 85.88 109 LEU A CA 1
ATOM 847 C C . LEU A 1 109 ? -7.687 -4.970 -3.739 1.00 85.88 109 LEU A C 1
ATOM 849 O O . LEU A 1 109 ? -7.161 -5.105 -4.839 1.00 85.88 109 LEU A O 1
ATOM 853 N N . GLY A 1 110 ? -6.972 -4.848 -2.616 1.00 85.38 110 GLY A N 1
ATOM 854 C CA . GLY A 1 110 ? -5.508 -4.909 -2.600 1.00 85.38 110 GLY A CA 1
ATOM 855 C C . GLY A 1 110 ? -4.952 -6.263 -3.053 1.00 85.38 110 GLY A C 1
ATOM 856 O O . GLY A 1 110 ? -3.945 -6.311 -3.751 1.00 85.38 110 GLY A O 1
ATOM 857 N N . LEU A 1 111 ? -5.617 -7.369 -2.706 1.00 87.88 111 LEU A N 1
ATOM 858 C CA . LEU A 1 111 ? -5.214 -8.708 -3.143 1.00 87.88 111 LEU A CA 1
ATOM 859 C C . LEU A 1 111 ? -5.469 -8.923 -4.640 1.00 87.88 111 LEU A C 1
ATOM 861 O O . LEU A 1 111 ? -4.632 -9.514 -5.318 1.00 87.88 111 LEU A O 1
ATOM 865 N N . THR A 1 112 ? -6.587 -8.413 -5.164 1.00 86.88 112 THR A N 1
ATOM 866 C CA . THR A 1 112 ? -6.864 -8.402 -6.608 1.00 86.88 112 THR A CA 1
ATOM 867 C C . THR A 1 112 ? -5.793 -7.620 -7.361 1.00 86.88 112 THR A C 1
ATOM 869 O O . THR A 1 112 ? -5.268 -8.118 -8.350 1.00 86.88 112 THR A O 1
ATOM 872 N N . PHE A 1 113 ? -5.431 -6.436 -6.863 1.00 85.06 113 PHE A N 1
ATOM 873 C CA . PHE A 1 113 ? -4.356 -5.621 -7.423 1.00 85.06 113 PHE A CA 1
ATOM 874 C C . PHE A 1 113 ? -3.013 -6.374 -7.448 1.00 85.06 113 PHE A C 1
ATOM 876 O O . PHE A 1 113 ? -2.396 -6.492 -8.502 1.00 85.06 113 PHE A O 1
ATOM 883 N N . LEU A 1 114 ? -2.611 -6.978 -6.324 1.00 85.88 114 LEU A N 1
ATOM 884 C CA . LEU A 1 114 ? -1.379 -7.772 -6.243 1.00 85.88 114 LEU A CA 1
ATOM 885 C C . LEU A 1 114 ? -1.391 -8.966 -7.215 1.00 85.88 114 LEU A C 1
ATOM 887 O O . LEU A 1 114 ? -0.374 -9.290 -7.821 1.00 85.88 114 LEU A O 1
ATOM 891 N N . GLY A 1 115 ? -2.539 -9.629 -7.377 1.00 84.62 115 GLY A N 1
ATOM 892 C CA . GLY A 1 115 ? -2.689 -10.739 -8.320 1.00 84.62 115 GLY A CA 1
ATOM 893 C C . GLY A 1 115 ? -2.542 -10.306 -9.779 1.00 84.62 115 GLY A C 1
ATOM 894 O O . GLY A 1 115 ? -1.905 -11.011 -10.560 1.00 84.62 115 GLY A O 1
ATOM 895 N N . LEU A 1 116 ? -3.094 -9.144 -10.134 1.00 82.81 116 LEU A N 1
ATOM 896 C CA . LEU A 1 116 ? -2.964 -8.565 -11.470 1.00 82.81 116 LEU A CA 1
ATOM 897 C C . LEU A 1 116 ? -1.526 -8.117 -11.758 1.00 82.81 116 LEU A C 1
ATOM 899 O O . LEU A 1 116 ? -1.036 -8.384 -12.850 1.00 82.81 116 LEU A O 1
ATOM 903 N N . GLU A 1 117 ? -0.825 -7.527 -10.782 1.00 81.56 117 GLU A N 1
ATOM 904 C CA . GLU A 1 117 ? 0.614 -7.257 -10.914 1.00 81.56 117 GLU A CA 1
ATOM 905 C C . GLU A 1 117 ? 1.400 -8.546 -11.181 1.00 81.56 117 GLU A C 1
ATOM 907 O O . GLU A 1 117 ? 2.128 -8.638 -12.162 1.00 81.56 117 GLU A O 1
ATOM 912 N N . ILE A 1 118 ? 1.234 -9.585 -10.356 1.00 81.25 118 ILE A N 1
ATOM 913 C CA . ILE A 1 118 ? 1.972 -10.849 -10.529 1.00 81.25 118 ILE A CA 1
ATOM 914 C C . ILE A 1 118 ? 1.690 -11.481 -11.899 1.00 81.25 118 ILE A C 1
ATOM 916 O O . ILE A 1 118 ? 2.595 -12.049 -12.518 1.00 81.25 118 ILE A O 1
ATOM 920 N N . TYR A 1 119 ? 0.447 -11.393 -12.375 1.00 80.81 119 TYR A N 1
ATOM 921 C CA . TYR A 1 119 ? 0.068 -11.860 -13.703 1.00 80.81 119 TYR A CA 1
ATOM 922 C C . TYR A 1 119 ? 0.850 -11.118 -14.797 1.00 80.81 119 TYR A C 1
ATOM 924 O O . TYR A 1 119 ? 1.475 -11.765 -15.637 1.00 80.81 119 TYR A O 1
ATOM 932 N N . GLU A 1 120 ? 0.909 -9.787 -14.727 1.00 75.25 120 GLU A N 1
ATOM 933 C CA . GLU A 1 120 ? 1.659 -8.952 -15.670 1.00 75.25 120 GLU A CA 1
ATOM 934 C C . GLU A 1 120 ? 3.160 -9.276 -15.650 1.00 75.25 120 GLU A C 1
ATOM 936 O O . GLU A 1 120 ? 3.769 -9.492 -16.697 1.00 75.25 120 GLU A O 1
ATOM 941 N N . PHE A 1 121 ? 3.749 -9.433 -14.460 1.00 72.69 121 PHE A N 1
ATOM 942 C CA . PHE A 1 121 ? 5.134 -9.893 -14.306 1.00 72.69 121 PHE A CA 1
ATOM 943 C C . PHE A 1 121 ? 5.368 -11.251 -14.972 1.00 72.69 121 PHE A C 1
ATOM 945 O O . PHE A 1 121 ? 6.377 -11.457 -15.642 1.00 72.69 121 PHE A O 1
ATOM 952 N N . THR A 1 122 ? 4.444 -12.191 -14.793 1.00 70.12 122 THR A N 1
ATOM 953 C CA . THR A 1 122 ? 4.574 -13.544 -15.342 1.00 70.12 122 THR A CA 1
ATOM 954 C C . THR A 1 122 ? 4.468 -13.539 -16.866 1.00 70.12 122 THR A C 1
ATOM 956 O O . THR A 1 122 ? 5.196 -14.275 -17.531 1.00 70.12 122 THR A O 1
ATOM 959 N N . GLU A 1 123 ? 3.600 -12.703 -17.432 1.00 69.38 123 GLU A N 1
ATOM 960 C CA . GLU A 1 123 ? 3.469 -12.530 -18.881 1.00 69.38 123 GLU A CA 1
ATOM 961 C C . GLU A 1 123 ? 4.726 -11.872 -19.480 1.00 69.38 123 GLU A C 1
ATOM 963 O O . GLU A 1 123 ? 5.286 -12.388 -20.449 1.00 69.38 123 GLU A O 1
ATOM 968 N N . MET A 1 124 ? 5.286 -10.850 -18.820 1.00 64.62 124 MET A N 1
ATOM 969 C CA . MET A 1 124 ? 6.568 -10.241 -19.209 1.00 64.62 124 MET A CA 1
ATOM 970 C C . MET A 1 124 ? 7.741 -11.236 -19.175 1.00 64.62 124 MET A C 1
ATOM 972 O O . MET A 1 124 ? 8.561 -11.257 -20.097 1.00 64.62 124 MET A O 1
ATOM 976 N N . VAL A 1 125 ? 7.826 -12.097 -18.152 1.00 65.50 125 VAL A N 1
ATOM 977 C CA . VAL A 1 125 ? 8.857 -13.150 -18.078 1.00 65.50 125 VAL A CA 1
ATOM 978 C C . VAL A 1 125 ? 8.679 -14.180 -19.198 1.00 65.50 125 VAL A C 1
ATOM 980 O O . VAL A 1 125 ? 9.669 -14.579 -19.814 1.00 65.50 125 VAL A O 1
ATOM 983 N N . HIS A 1 126 ? 7.443 -14.594 -19.500 1.00 58.91 126 HIS A N 1
ATOM 984 C CA . HIS A 1 126 ? 7.170 -15.540 -20.590 1.00 58.91 126 HIS A CA 1
ATOM 985 C C . HIS A 1 126 ? 7.523 -14.977 -21.970 1.00 58.91 126 HIS A C 1
ATOM 987 O O . HIS A 1 126 ? 7.953 -15.733 -22.839 1.00 58.91 126 HIS A O 1
ATOM 993 N N . HIS A 1 127 ? 7.407 -13.663 -22.161 1.00 58.16 127 HIS A N 1
ATOM 994 C CA . HIS A 1 127 ? 7.792 -12.981 -23.397 1.00 58.16 127 HIS A CA 1
ATOM 995 C C . HIS A 1 127 ? 9.309 -12.712 -23.500 1.00 58.16 127 HIS A C 1
ATOM 997 O O . HIS A 1 127 ? 9.771 -12.097 -24.460 1.00 58.16 127 HIS A O 1
ATOM 1003 N N . GLY A 1 128 ? 10.111 -13.202 -22.546 1.00 54.16 128 GLY A N 1
ATOM 1004 C CA . GLY A 1 128 ? 11.573 -13.136 -22.591 1.00 54.16 128 GLY A CA 1
ATOM 1005 C C . GLY A 1 128 ? 12.186 -11.892 -21.945 1.00 54.16 128 GLY A C 1
ATOM 1006 O O . GLY A 1 128 ? 13.405 -11.735 -21.993 1.00 54.16 128 GLY A O 1
ATOM 1007 N N . ALA A 1 129 ? 11.392 -11.037 -21.290 1.00 53.81 129 ALA A N 1
ATOM 1008 C CA . ALA A 1 129 ? 11.881 -9.899 -20.512 1.00 53.81 129 ALA A CA 1
ATOM 1009 C C . ALA A 1 129 ? 12.274 -10.339 -19.087 1.00 53.81 129 ALA A C 1
ATOM 1011 O O . ALA A 1 129 ? 11.648 -9.972 -18.094 1.00 53.81 129 ALA A O 1
ATOM 1012 N N . LEU A 1 130 ? 13.327 -11.155 -18.982 1.00 52.50 130 LEU A N 1
ATOM 1013 C CA . LEU A 1 130 ? 13.963 -11.512 -17.711 1.00 52.50 130 LEU A CA 1
ATOM 1014 C C . LEU A 1 130 ? 14.655 -10.298 -17.059 1.00 52.50 130 LEU A C 1
ATOM 1016 O O . LEU A 1 130 ? 15.168 -9.406 -17.739 1.00 52.50 130 LEU A O 1
ATOM 1020 N N . ILE A 1 131 ? 14.787 -10.328 -15.728 1.00 53.34 131 ILE A N 1
ATOM 1021 C CA . ILE A 1 131 ? 15.599 -9.379 -14.930 1.00 53.34 131 ILE A CA 1
ATOM 1022 C C . ILE A 1 131 ? 17.032 -9.227 -15.482 1.00 53.34 131 ILE A C 1
ATOM 1024 O O . ILE A 1 131 ? 17.661 -8.188 -15.303 1.00 53.34 131 ILE A O 1
ATOM 1028 N N . THR A 1 132 ? 17.546 -10.250 -16.172 1.00 51.78 132 THR A N 1
ATOM 1029 C CA . THR A 1 132 ? 18.907 -10.308 -16.723 1.00 51.78 132 THR A CA 1
ATOM 1030 C C . THR A 1 132 ? 19.027 -9.835 -18.172 1.00 51.78 132 THR A C 1
ATOM 1032 O O . THR A 1 132 ? 20.140 -9.778 -18.686 1.00 51.78 132 THR A O 1
ATOM 1035 N N . THR A 1 133 ? 17.918 -9.533 -18.854 1.00 56.84 133 THR A N 1
ATOM 1036 C CA . THR A 1 133 ? 17.936 -9.197 -20.293 1.00 56.84 133 THR A CA 1
ATOM 1037 C C . THR A 1 133 ? 18.425 -7.773 -20.546 1.00 56.84 133 THR A C 1
ATOM 1039 O O . THR A 1 133 ? 19.059 -7.511 -21.562 1.00 56.84 133 THR A O 1
ATOM 1042 N N . SER A 1 134 ? 18.161 -6.845 -19.621 1.00 59.47 134 SER A N 1
ATOM 1043 C CA . SER A 1 134 ? 18.625 -5.460 -19.711 1.00 59.47 134 SER A CA 1
ATOM 1044 C C . SER A 1 134 ? 18.626 -4.776 -18.343 1.00 59.47 134 SER A C 1
ATOM 1046 O O . SER A 1 134 ? 17.801 -5.088 -17.481 1.00 59.47 134 SER A O 1
ATOM 1048 N N . ALA A 1 135 ? 19.519 -3.799 -18.159 1.00 63.16 135 ALA A N 1
ATOM 1049 C CA . ALA A 1 135 ? 19.561 -2.950 -16.968 1.00 63.16 135 ALA A CA 1
ATOM 1050 C C . ALA A 1 135 ? 18.231 -2.197 -16.751 1.00 63.16 135 ALA A C 1
ATOM 1052 O O . ALA A 1 135 ? 17.821 -1.985 -15.610 1.00 63.16 135 ALA A O 1
ATOM 1053 N N . PHE A 1 136 ? 17.523 -1.878 -17.841 1.00 65.25 136 PHE A N 1
ATOM 1054 C CA . PHE A 1 136 ? 16.181 -1.297 -17.824 1.00 65.25 136 PHE A CA 1
ATOM 1055 C C . PHE A 1 136 ? 15.151 -2.217 -17.151 1.00 65.25 136 PHE A C 1
ATOM 1057 O O . PHE A 1 136 ? 14.495 -1.830 -16.184 1.00 65.25 136 PHE A O 1
ATOM 1064 N N . THR A 1 137 ? 15.063 -3.469 -17.606 1.00 65.62 137 THR A N 1
ATOM 1065 C CA . THR A 1 137 ? 14.152 -4.480 -17.057 1.00 65.62 137 THR A CA 1
ATOM 1066 C C . THR A 1 137 ? 14.493 -4.782 -15.595 1.00 65.62 137 THR A C 1
ATOM 1068 O O . THR A 1 137 ? 13.607 -4.827 -14.751 1.00 65.62 137 THR A O 1
ATOM 1071 N N . GLY A 1 138 ? 15.776 -4.888 -15.236 1.00 70.12 138 GLY A N 1
ATOM 1072 C CA . GLY A 1 138 ? 16.186 -5.068 -13.838 1.00 70.12 138 GLY A CA 1
ATOM 1073 C C . GLY A 1 138 ? 15.745 -3.921 -12.913 1.00 70.12 138 GLY A C 1
ATOM 1074 O O . GLY A 1 138 ? 15.233 -4.172 -11.817 1.00 70.12 138 GLY A O 1
ATOM 1075 N N . ALA A 1 139 ? 15.889 -2.666 -13.358 1.00 74.81 139 ALA A N 1
ATOM 1076 C CA . ALA A 1 139 ? 15.431 -1.496 -12.608 1.00 74.81 139 ALA A CA 1
ATOM 1077 C C . ALA A 1 139 ? 13.898 -1.459 -12.478 1.00 74.81 139 ALA A C 1
ATOM 1079 O O . ALA A 1 139 ? 13.395 -1.203 -11.385 1.00 74.81 139 ALA A O 1
ATOM 1080 N N . PHE A 1 140 ? 13.167 -1.791 -13.549 1.00 77.25 140 PHE A N 1
ATOM 1081 C CA . PHE A 1 140 ? 11.706 -1.919 -13.544 1.00 77.25 140 PHE A CA 1
ATOM 1082 C C . PHE A 1 140 ? 11.226 -2.956 -12.518 1.00 77.25 140 PHE A C 1
ATOM 1084 O O . PHE A 1 140 ? 10.454 -2.625 -11.620 1.00 77.25 140 PHE A O 1
ATOM 1091 N N . TYR A 1 141 ? 11.731 -4.192 -12.596 1.00 77.00 141 TYR A N 1
ATOM 1092 C CA . TYR A 1 141 ? 11.318 -5.279 -11.700 1.00 77.00 141 TYR A CA 1
ATOM 1093 C C . TYR A 1 141 ? 11.661 -4.969 -10.241 1.00 77.00 141 TYR A C 1
ATOM 1095 O O . TYR A 1 141 ? 10.902 -5.326 -9.345 1.00 77.00 141 TYR A O 1
ATOM 1103 N N . THR A 1 142 ? 12.782 -4.290 -9.985 1.00 84.38 142 THR A N 1
ATOM 1104 C CA . THR A 1 142 ? 13.154 -3.878 -8.625 1.00 84.38 142 THR A CA 1
ATOM 1105 C C . THR A 1 142 ? 12.218 -2.789 -8.105 1.00 84.38 142 THR A C 1
ATOM 1107 O O . THR A 1 142 ? 11.717 -2.887 -6.988 1.00 84.38 142 THR A O 1
ATOM 1110 N N . LEU A 1 143 ? 11.939 -1.763 -8.907 1.00 85.31 143 LEU A N 1
ATOM 1111 C CA . LEU A 1 143 ? 11.077 -0.647 -8.526 1.00 85.31 143 LEU A CA 1
ATOM 1112 C C . LEU A 1 143 ? 9.622 -1.100 -8.299 1.00 85.31 143 LEU A C 1
ATOM 1114 O O . LEU A 1 143 ? 9.041 -0.829 -7.250 1.00 85.31 143 LEU A O 1
ATOM 1118 N N . VAL A 1 144 ? 9.048 -1.837 -9.248 1.00 85.31 144 VAL A N 1
ATOM 1119 C CA . VAL A 1 144 ? 7.667 -2.328 -9.154 1.00 85.31 144 VAL A CA 1
ATOM 1120 C C . VAL A 1 144 ? 7.569 -3.485 -8.148 1.00 85.31 144 VAL A C 1
ATOM 1122 O O . VAL A 1 144 ? 6.667 -3.518 -7.317 1.00 85.31 144 VAL A O 1
ATOM 1125 N N . GLY A 1 145 ? 8.557 -4.382 -8.104 1.00 85.44 145 GLY A N 1
ATOM 1126 C CA . GLY A 1 145 ? 8.593 -5.486 -7.141 1.00 85.44 145 GLY A CA 1
ATOM 1127 C C . GLY A 1 145 ? 8.751 -5.023 -5.691 1.00 85.44 145 GLY A C 1
ATOM 1128 O O . GLY A 1 145 ? 8.120 -5.583 -4.793 1.00 85.44 145 GLY A O 1
ATOM 11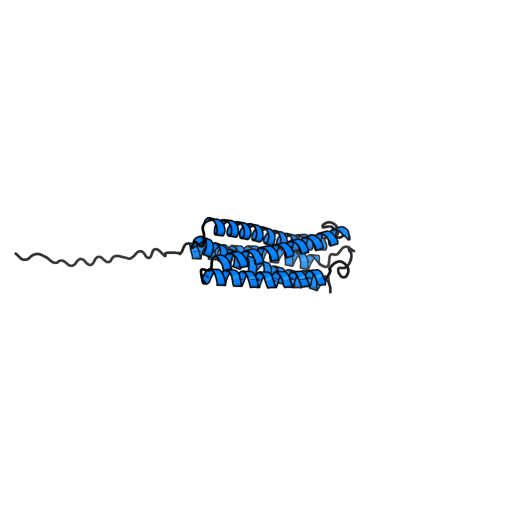29 N N . THR A 1 146 ? 9.540 -3.973 -5.434 1.00 89.75 146 THR A N 1
ATOM 1130 C CA . THR A 1 146 ? 9.605 -3.368 -4.092 1.00 89.75 146 THR A CA 1
ATOM 1131 C C . THR A 1 146 ? 8.274 -2.739 -3.709 1.00 89.75 146 THR A C 1
ATOM 1133 O O . THR A 1 146 ? 7.847 -2.911 -2.568 1.00 89.75 146 THR A O 1
ATOM 1136 N N . HIS A 1 147 ? 7.570 -2.089 -4.637 1.00 88.94 147 HIS A N 1
ATOM 1137 C CA . HIS A 1 147 ? 6.216 -1.599 -4.391 1.00 88.94 147 HIS A CA 1
ATOM 1138 C C . HIS A 1 147 ? 5.243 -2.736 -4.039 1.00 88.94 147 HIS A C 1
ATOM 1140 O O . HIS A 1 147 ? 4.629 -2.705 -2.968 1.00 88.94 147 HIS A O 1
ATOM 1146 N N . GLY A 1 148 ? 5.176 -3.786 -4.863 1.00 87.94 148 GLY A N 1
ATOM 1147 C CA . GLY A 1 148 ? 4.345 -4.964 -4.601 1.00 87.94 148 GLY A CA 1
ATOM 1148 C C . GLY A 1 148 ? 4.668 -5.62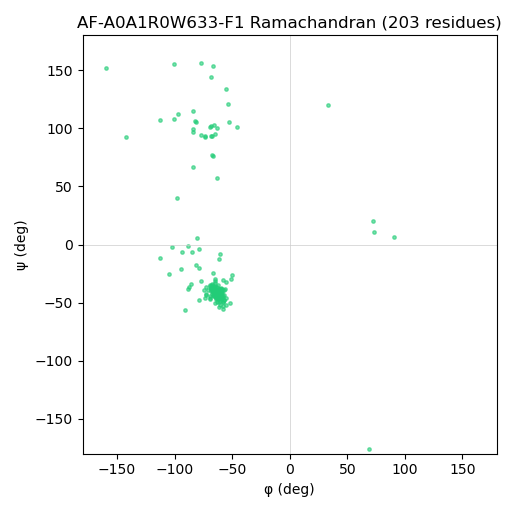4 -3.253 1.00 87.94 148 GLY A C 1
ATOM 1149 O O . GLY A 1 148 ? 3.764 -6.003 -2.500 1.00 87.94 148 GLY A O 1
ATOM 1150 N N . ALA A 1 149 ? 5.946 -5.676 -2.861 1.00 90.06 149 ALA A N 1
ATOM 1151 C CA . ALA A 1 149 ? 6.358 -6.155 -1.540 1.00 90.06 149 ALA A CA 1
ATOM 1152 C C . ALA A 1 149 ? 5.820 -5.275 -0.392 1.00 90.06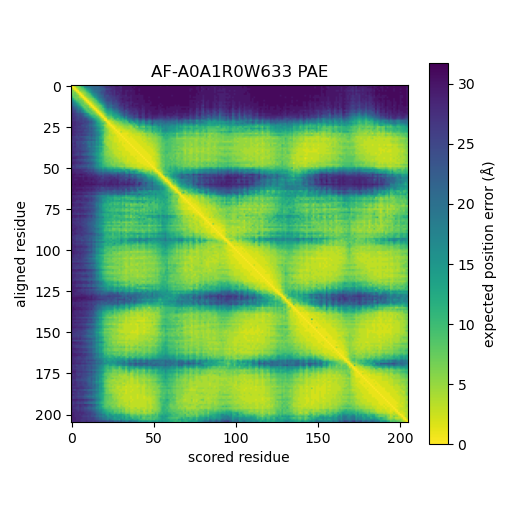 149 ALA A C 1
ATOM 1154 O O . ALA A 1 149 ? 5.336 -5.812 0.610 1.00 90.06 149 ALA A O 1
ATOM 1155 N N . HIS A 1 150 ? 5.8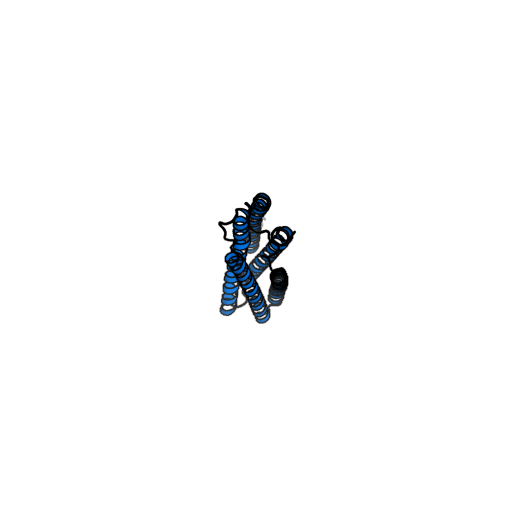31 -3.944 -0.537 1.00 91.38 150 HIS A N 1
ATOM 1156 C CA . HIS A 1 150 ? 5.250 -3.032 0.459 1.00 91.38 150 HIS A CA 1
ATOM 1157 C C . HIS A 1 150 ? 3.725 -3.194 0.567 1.00 91.38 150 HIS A C 1
ATOM 1159 O O . HIS A 1 150 ? 3.196 -3.245 1.681 1.00 91.38 150 HIS A O 1
ATOM 1165 N N . VAL A 1 151 ? 3.017 -3.346 -0.559 1.00 89.56 151 VAL A N 1
ATOM 1166 C CA . VAL A 1 151 ? 1.570 -3.640 -0.576 1.00 89.56 151 VAL A CA 1
ATOM 1167 C C . VAL A 1 151 ? 1.282 -4.957 0.141 1.00 89.56 151 VAL A C 1
ATOM 1169 O O . VAL A 1 151 ? 0.380 -5.030 0.978 1.00 89.56 151 VAL A O 1
ATOM 1172 N N . THR A 1 152 ? 2.094 -5.983 -0.109 1.00 89.88 152 THR A N 1
ATOM 1173 C CA . THR A 1 152 ? 1.968 -7.289 0.550 1.00 89.88 152 THR A CA 1
ATOM 1174 C C . THR A 1 152 ? 2.160 -7.170 2.066 1.00 89.88 152 THR A C 1
ATOM 1176 O O . THR A 1 152 ? 1.366 -7.711 2.839 1.00 89.88 152 THR A O 1
ATOM 1179 N N . PHE A 1 153 ? 3.162 -6.408 2.517 1.00 90.88 153 PHE A N 1
ATOM 1180 C CA . PHE A 1 153 ? 3.367 -6.120 3.939 1.00 90.88 153 PHE A CA 1
ATOM 1181 C C . PHE A 1 153 ? 2.169 -5.377 4.554 1.00 90.88 153 PHE A C 1
ATOM 1183 O O . PHE A 1 153 ? 1.690 -5.747 5.631 1.00 90.88 153 PHE A O 1
ATOM 1190 N N . GLY A 1 154 ? 1.625 -4.386 3.841 1.00 88.06 154 GLY A N 1
ATOM 1191 C CA . GLY A 1 154 ? 0.405 -3.681 4.231 1.00 88.06 154 GLY A CA 1
ATOM 1192 C C . GLY A 1 154 ? -0.805 -4.611 4.359 1.00 88.06 154 GLY A C 1
ATOM 1193 O O . GLY A 1 154 ? -1.559 -4.504 5.328 1.00 88.06 154 GLY A O 1
ATOM 1194 N N . LEU A 1 155 ? -0.980 -5.558 3.428 1.00 88.12 155 LEU A N 1
ATOM 1195 C CA . LEU A 1 155 ? -2.054 -6.557 3.468 1.00 88.12 155 LEU A CA 1
ATOM 1196 C C . LEU A 1 155 ? -1.931 -7.464 4.693 1.00 88.12 155 LEU A C 1
ATOM 1198 O O . LEU A 1 155 ? -2.918 -7.675 5.403 1.00 88.12 155 LEU A O 1
ATOM 1202 N N . PHE A 1 156 ? -0.727 -7.962 4.987 1.00 90.88 156 PHE A N 1
ATOM 1203 C CA . PHE A 1 156 ? -0.483 -8.766 6.187 1.00 90.88 156 PHE A CA 1
ATOM 1204 C C . PHE A 1 156 ? -0.788 -7.981 7.466 1.00 90.88 156 PHE A C 1
ATOM 1206 O O . PHE A 1 156 ? -1.434 -8.509 8.379 1.00 90.88 156 PHE A O 1
ATOM 1213 N N . TRP A 1 157 ? -0.394 -6.707 7.523 1.00 88.50 157 TRP A N 1
ATOM 1214 C CA . TRP A 1 157 ? -0.727 -5.825 8.639 1.00 88.50 157 TRP A CA 1
ATOM 1215 C C . TRP A 1 157 ? -2.244 -5.633 8.774 1.00 88.50 157 TRP A C 1
ATOM 1217 O O . TRP A 1 157 ? -2.795 -5.771 9.872 1.00 88.50 157 TRP A O 1
ATOM 1227 N N . MET A 1 158 ? -2.943 -5.350 7.671 1.00 86.25 158 MET A N 1
ATOM 1228 C CA . MET A 1 158 ? -4.398 -5.172 7.642 1.00 86.25 158 MET A CA 1
ATOM 1229 C C . MET A 1 158 ? -5.130 -6.435 8.105 1.00 86.25 158 MET A C 1
ATOM 1231 O O . MET A 1 158 ? -6.047 -6.355 8.926 1.00 86.25 158 MET A O 1
ATOM 1235 N N . PHE A 1 159 ? -4.677 -7.611 7.670 1.00 87.88 159 PHE A N 1
ATOM 1236 C CA . PHE A 1 159 ? -5.212 -8.894 8.119 1.00 87.88 159 PHE A CA 1
ATOM 1237 C C . PHE A 1 159 ? -4.989 -9.121 9.624 1.00 87.88 159 PHE A C 1
ATOM 1239 O O . PHE A 1 159 ? -5.906 -9.531 10.342 1.00 87.88 159 PHE A O 1
ATOM 1246 N N . GLY A 1 160 ? -3.803 -8.778 10.139 1.00 86.94 160 GLY A N 1
ATOM 1247 C CA . GLY A 1 160 ? -3.511 -8.803 11.574 1.00 86.94 160 GLY A CA 1
ATOM 1248 C C . GLY A 1 160 ? -4.447 -7.899 12.386 1.00 86.94 160 GLY A C 1
ATOM 1249 O O . GLY A 1 160 ? -4.953 -8.309 13.437 1.00 86.94 160 GLY A O 1
ATOM 1250 N N . LEU A 1 161 ? -4.748 -6.699 11.876 1.00 84.69 161 LEU A N 1
ATOM 1251 C CA . LEU A 1 161 ? -5.710 -5.788 12.500 1.00 84.69 161 LEU A CA 1
ATOM 1252 C C . LEU A 1 161 ? -7.145 -6.308 12.434 1.00 84.69 161 LEU A C 1
ATOM 1254 O O . LEU A 1 161 ? -7.854 -6.189 13.431 1.00 84.69 161 LEU A O 1
ATOM 1258 N N . LEU A 1 162 ? -7.564 -6.946 11.339 1.00 83.88 162 LEU A N 1
ATOM 1259 C CA . LEU A 1 162 ? -8.878 -7.593 11.242 1.00 83.88 162 LEU A CA 1
ATOM 1260 C C . LEU A 1 162 ? -9.050 -8.693 12.304 1.00 83.88 162 LEU A C 1
ATOM 1262 O O . LEU A 1 162 ? -10.072 -8.745 12.996 1.00 83.88 162 LEU A O 1
ATOM 1266 N N . LEU A 1 163 ? -8.033 -9.539 12.501 1.00 83.81 163 LEU A N 1
ATOM 1267 C CA . LEU A 1 163 ? -8.046 -10.570 13.545 1.00 83.81 163 LEU A CA 1
ATOM 1268 C C . LEU A 1 163 ? -8.065 -9.966 14.956 1.00 83.81 163 LEU A C 1
ATOM 1270 O O . LEU A 1 163 ? -8.778 -10.458 15.838 1.00 83.81 163 LEU A O 1
ATOM 1274 N N . GLN A 1 164 ? -7.301 -8.894 15.179 1.00 81.12 164 GLN A N 1
ATOM 1275 C CA . GLN A 1 164 ? -7.268 -8.192 16.460 1.00 81.12 164 GLN A CA 1
ATOM 1276 C C . GLN A 1 164 ? -8.606 -7.498 16.758 1.00 81.12 164 GLN A C 1
ATOM 1278 O O . GLN A 1 164 ? -9.095 -7.587 17.886 1.00 81.12 164 GLN A O 1
ATOM 1283 N N . LEU A 1 165 ? -9.238 -6.900 15.746 1.00 79.56 165 LEU A N 1
ATOM 1284 C CA . LEU A 1 165 ? -10.554 -6.268 15.832 1.00 79.56 165 LEU A CA 1
ATOM 1285 C C . LEU A 1 165 ? -11.643 -7.295 16.175 1.00 79.56 165 LEU A C 1
ATOM 1287 O O . LEU A 1 165 ? -12.480 -7.029 17.037 1.00 79.56 165 LEU A O 1
ATOM 1291 N N . LYS A 1 166 ? -11.579 -8.501 15.588 1.00 75.75 166 LYS A N 1
ATOM 1292 C CA . LYS A 1 166 ? -12.498 -9.610 15.897 1.00 75.75 166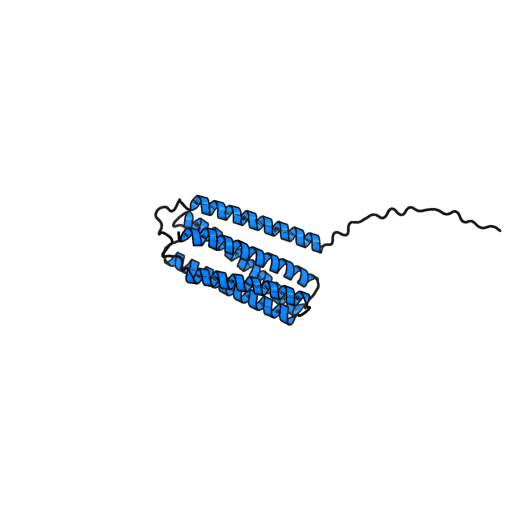 LYS A CA 1
ATOM 1293 C C . LYS A 1 166 ? -12.354 -10.120 17.338 1.00 75.75 166 LYS A C 1
ATOM 1295 O O . LYS A 1 166 ? -13.355 -10.495 17.940 1.00 75.75 166 LYS A O 1
ATOM 1300 N N . LYS A 1 167 ? -11.134 -10.143 17.896 1.00 75.44 167 LYS A N 1
ATOM 1301 C CA . LYS A 1 167 ? -10.864 -10.668 19.251 1.00 75.44 167 LYS A CA 1
ATOM 1302 C C . LYS A 1 167 ? -11.034 -9.643 20.379 1.00 75.44 167 LYS A C 1
ATOM 1304 O O . LYS A 1 167 ? -11.453 -10.030 21.463 1.00 75.44 167 LYS A O 1
ATOM 1309 N N . ARG A 1 168 ? -10.667 -8.372 20.171 1.00 65.06 168 ARG A N 1
ATOM 1310 C CA . ARG A 1 168 ? -10.617 -7.341 21.234 1.00 65.06 168 ARG A CA 1
ATOM 1311 C C . ARG A 1 168 ? -11.650 -6.214 21.076 1.00 65.06 168 ARG A C 1
ATOM 1313 O O . ARG A 1 168 ? -11.864 -5.467 22.025 1.00 65.06 168 ARG A O 1
ATOM 1320 N N . GLY A 1 169 ? -12.332 -6.109 19.929 1.00 65.94 169 GLY A N 1
ATOM 1321 C CA . GLY A 1 169 ? -13.269 -5.014 19.633 1.00 65.94 169 GLY A CA 1
ATOM 1322 C C . GLY A 1 169 ? -12.569 -3.661 19.438 1.00 65.94 169 GLY A C 1
ATOM 1323 O O . GLY A 1 169 ? -11.350 -3.602 19.442 1.00 65.94 169 GLY A O 1
ATOM 1324 N N . ILE A 1 170 ? -13.315 -2.562 19.243 1.00 64.06 170 ILE A N 1
ATOM 1325 C CA . ILE A 1 170 ? -12.723 -1.211 19.125 1.00 64.06 170 ILE A CA 1
ATOM 1326 C C . ILE A 1 170 ? -12.164 -0.780 20.484 1.00 64.06 170 ILE A C 1
ATOM 1328 O O . ILE A 1 170 ? -12.911 -0.345 21.359 1.00 64.06 170 ILE A O 1
ATOM 1332 N N . THR A 1 171 ? -10.850 -0.896 20.643 1.00 72.25 171 THR A N 1
ATOM 1333 C CA . THR A 1 171 ? -10.077 -0.228 21.692 1.00 72.25 171 THR A CA 1
ATOM 1334 C C . THR A 1 171 ? -9.379 1.018 21.130 1.00 72.25 171 THR A C 1
ATOM 1336 O O . THR A 1 171 ? -9.102 1.073 19.925 1.00 72.25 171 THR A O 1
ATOM 1339 N N . PRO A 1 172 ? -9.055 2.017 21.975 1.00 67.69 172 PRO A N 1
ATOM 1340 C CA . PRO A 1 172 ? -8.349 3.228 21.543 1.00 67.69 172 PRO A CA 1
ATOM 1341 C C . PRO A 1 172 ? -7.017 2.927 20.838 1.00 67.69 172 PRO A C 1
ATOM 1343 O O . PRO A 1 172 ? -6.652 3.603 19.879 1.00 67.69 172 PRO A O 1
ATOM 1346 N N . GLU A 1 173 ? -6.335 1.851 21.238 1.00 72.06 173 GLU A N 1
ATOM 1347 C CA . GLU A 1 173 ? -5.103 1.397 20.585 1.00 72.06 173 GLU A CA 1
ATOM 1348 C C . GLU A 1 173 ? -5.320 0.933 19.139 1.00 72.06 173 GLU A C 1
ATOM 1350 O O . GLU A 1 173 ? -4.512 1.238 18.264 1.00 72.06 173 GLU A O 1
ATOM 1355 N N . ILE A 1 174 ? -6.406 0.202 18.862 1.00 74.38 174 ILE A N 1
ATOM 1356 C CA . ILE A 1 174 ? -6.713 -0.274 17.506 1.00 74.38 174 ILE A CA 1
ATOM 1357 C C . ILE A 1 174 ? -7.097 0.905 16.615 1.00 74.38 174 ILE A C 1
ATOM 1359 O O . ILE A 1 174 ? -6.708 0.923 15.452 1.00 74.38 174 ILE A O 1
ATOM 1363 N N . ARG A 1 175 ? -7.771 1.924 17.164 1.00 74.38 175 ARG A N 1
ATOM 1364 C CA . ARG A 1 175 ? -8.091 3.153 16.427 1.00 74.38 175 ARG A CA 1
ATOM 1365 C C . ARG A 1 175 ? -6.834 3.851 15.909 1.00 74.38 175 ARG A C 1
ATOM 1367 O O . ARG A 1 175 ? -6.774 4.182 14.729 1.00 74.38 175 ARG A O 1
ATOM 1374 N N . GLY A 1 176 ? -5.813 3.997 16.758 1.00 75.50 176 GLY A N 1
ATOM 1375 C CA . GLY A 1 176 ? -4.516 4.540 16.343 1.00 75.50 176 GLY A CA 1
ATOM 1376 C C . GLY A 1 176 ? -3.839 3.684 15.267 1.00 75.50 176 GLY A C 1
ATOM 1377 O O . GLY A 1 176 ? -3.381 4.206 14.257 1.00 75.50 176 GLY A O 1
ATOM 1378 N N . LYS A 1 177 ? -3.847 2.354 15.423 1.00 81.56 177 LYS A N 1
ATOM 1379 C CA . LYS A 1 177 ? -3.251 1.446 14.426 1.00 81.56 177 LYS A CA 1
ATOM 1380 C C . LYS A 1 177 ? -3.964 1.472 13.073 1.00 81.56 177 LYS A C 1
ATOM 1382 O O . LYS A 1 177 ? -3.292 1.397 12.052 1.00 81.56 177 LYS A O 1
ATOM 1387 N N . VAL A 1 178 ? -5.294 1.560 13.055 1.00 81.50 178 VAL A N 1
ATOM 1388 C CA . VAL A 1 178 ? -6.078 1.661 11.812 1.00 81.50 178 VAL A CA 1
ATOM 1389 C C . VAL A 1 178 ? -5.826 3.003 11.127 1.00 81.50 178 VAL A C 1
ATOM 1391 O O . VAL A 1 178 ? -5.721 3.044 9.907 1.00 81.50 178 VAL A O 1
ATOM 1394 N N . MET A 1 179 ? -5.680 4.089 11.892 1.00 81.44 179 MET A N 1
ATOM 1395 C CA . MET A 1 179 ? -5.351 5.401 11.331 1.00 81.44 179 MET A CA 1
ATOM 1396 C C . MET A 1 179 ? -3.965 5.402 10.673 1.00 81.44 179 MET A C 1
ATOM 1398 O O . MET A 1 179 ? -3.846 5.816 9.522 1.00 81.44 179 MET A O 1
ATOM 1402 N N . ASN A 1 180 ? -2.949 4.844 11.342 1.00 84.00 180 ASN A N 1
ATOM 1403 C CA . ASN A 1 180 ? -1.618 4.680 10.749 1.00 84.00 180 ASN A CA 1
ATOM 1404 C C . ASN A 1 180 ? -1.650 3.757 9.523 1.00 84.00 180 ASN A C 1
ATOM 1406 O O . ASN A 1 180 ? -1.052 4.084 8.503 1.00 84.00 180 ASN A O 1
ATOM 1410 N N . LEU A 1 181 ? -2.388 2.640 9.586 1.00 85.50 181 LEU A N 1
ATOM 1411 C CA . LEU A 1 181 ? -2.555 1.740 8.442 1.00 85.50 181 LEU A CA 1
ATOM 1412 C C . LEU A 1 181 ? -3.183 2.461 7.246 1.00 85.50 181 LEU A C 1
ATOM 1414 O O . LEU A 1 181 ? -2.724 2.284 6.126 1.00 85.50 181 LEU A O 1
ATOM 1418 N N . SER A 1 182 ? -4.224 3.265 7.454 1.00 84.50 182 SER A N 1
ATOM 1419 C CA . SER A 1 182 ? -4.850 3.974 6.339 1.00 84.50 182 SER A CA 1
ATOM 1420 C C . SER A 1 182 ? -3.930 5.034 5.742 1.00 84.50 182 SER A C 1
ATOM 1422 O O . SER A 1 182 ? -3.980 5.251 4.535 1.00 84.50 182 SER A O 1
ATOM 1424 N N . LEU A 1 183 ? -3.107 5.695 6.561 1.00 84.62 183 LEU A N 1
ATOM 1425 C CA . LEU A 1 183 ? -2.116 6.646 6.062 1.00 84.62 183 LEU A CA 1
ATOM 1426 C C . LEU A 1 183 ? -1.028 5.925 5.247 1.00 84.62 183 LEU A C 1
ATOM 1428 O O . LEU A 1 183 ? -0.667 6.399 4.175 1.00 84.62 183 LEU A O 1
ATOM 1432 N N . PHE A 1 184 ? -0.580 4.747 5.705 1.00 87.00 184 PHE A N 1
ATOM 1433 C CA . PHE A 1 184 ? 0.302 3.858 4.938 1.00 87.00 184 PHE A CA 1
ATOM 1434 C C . PHE A 1 184 ? -0.311 3.473 3.589 1.00 87.00 184 PHE A C 1
ATOM 1436 O O . PHE A 1 184 ? 0.336 3.562 2.554 1.00 87.00 184 PHE A O 1
ATOM 1443 N N . TRP A 1 185 ? -1.578 3.058 3.599 1.00 87.44 185 TRP A N 1
ATOM 1444 C CA . TRP A 1 185 ? -2.271 2.580 2.407 1.00 87.44 185 TRP A CA 1
ATOM 1445 C C . TRP A 1 185 ? -2.419 3.677 1.355 1.00 87.44 185 TRP A C 1
ATOM 1447 O O . TRP A 1 185 ? -2.158 3.454 0.178 1.00 87.44 185 TRP A O 1
ATOM 1457 N N . HIS A 1 186 ? -2.778 4.885 1.794 1.00 87.44 186 HIS A N 1
ATOM 1458 C CA . HIS A 1 186 ? -2.866 6.046 0.916 1.00 87.44 186 HIS A CA 1
ATOM 1459 C C . HIS A 1 186 ? -1.495 6.448 0.359 1.00 87.44 186 HIS A C 1
ATOM 1461 O O . HIS A 1 186 ? -1.384 6.830 -0.799 1.00 87.44 186 HIS A O 1
ATOM 1467 N N . PHE A 1 187 ? -0.434 6.319 1.159 1.00 87.56 187 PHE A N 1
ATOM 1468 C CA . PHE A 1 187 ? 0.926 6.548 0.684 1.00 87.56 187 PHE A CA 1
ATOM 1469 C C . PHE A 1 187 ? 1.325 5.561 -0.426 1.00 87.56 187 PHE A C 1
ATOM 1471 O O . PHE A 1 187 ? 1.862 5.987 -1.447 1.00 87.56 187 PHE A O 1
ATOM 1478 N N . LEU A 1 188 ? 1.011 4.270 -0.269 1.00 87.81 188 LEU A N 1
ATOM 1479 C CA . LEU A 1 188 ? 1.256 3.273 -1.315 1.00 87.81 188 LEU A CA 1
ATOM 1480 C C . LEU A 1 188 ? 0.494 3.599 -2.605 1.00 87.81 188 LEU A C 1
ATOM 1482 O O . LEU A 1 188 ? 1.085 3.565 -3.679 1.00 87.81 188 LEU A O 1
ATOM 1486 N N . ASP A 1 189 ? -0.777 3.987 -2.502 1.00 88.44 189 ASP A N 1
ATOM 1487 C CA . ASP A 1 189 ? -1.583 4.417 -3.653 1.00 88.44 189 ASP A CA 1
ATOM 1488 C C . ASP A 1 189 ? -0.949 5.611 -4.394 1.00 88.44 189 ASP A C 1
ATOM 1490 O O . ASP A 1 189 ? -0.791 5.588 -5.614 1.00 88.44 189 ASP A O 1
ATOM 1494 N N . VAL A 1 190 ? -0.457 6.618 -3.664 1.00 86.88 190 VAL A N 1
ATOM 1495 C CA . VAL A 1 190 ? 0.253 7.757 -4.271 1.00 86.88 190 VAL A CA 1
ATOM 1496 C C . VAL A 1 190 ? 1.513 7.306 -5.017 1.00 86.88 190 VAL A C 1
ATOM 1498 O O . VAL A 1 190 ? 1.721 7.720 -6.158 1.00 86.88 190 VAL A O 1
ATOM 1501 N N . VAL A 1 191 ? 2.343 6.441 -4.419 1.00 88.69 191 VAL A N 1
ATOM 1502 C CA . VAL A 1 191 ? 3.547 5.898 -5.081 1.00 88.69 191 VAL A CA 1
ATOM 1503 C C . VAL A 1 191 ? 3.176 5.131 -6.353 1.00 88.69 191 VAL A C 1
ATOM 1505 O O . VAL A 1 191 ? 3.862 5.263 -7.367 1.00 88.69 191 VAL A O 1
ATOM 1508 N N . TRP A 1 192 ? 2.067 4.388 -6.340 1.00 87.50 192 TRP A N 1
ATOM 1509 C CA . TRP A 1 192 ? 1.579 3.675 -7.518 1.00 87.50 192 TRP A CA 1
ATOM 1510 C C . TRP A 1 192 ? 1.203 4.611 -8.669 1.00 87.50 192 TRP A C 1
ATOM 1512 O O . TRP A 1 192 ? 1.548 4.352 -9.820 1.00 87.50 192 TRP A O 1
ATOM 1522 N N . ILE A 1 193 ? 0.551 5.739 -8.379 1.00 85.31 193 ILE A N 1
ATOM 1523 C CA . ILE A 1 193 ? 0.222 6.746 -9.399 1.00 85.31 193 ILE A CA 1
ATOM 1524 C C . ILE A 1 193 ? 1.501 7.296 -10.056 1.00 85.31 193 ILE A C 1
ATOM 1526 O O . ILE A 1 193 ? 1.542 7.488 -11.277 1.00 85.31 193 ILE A O 1
ATOM 1530 N N . PHE A 1 194 ? 2.570 7.502 -9.278 1.00 85.31 194 PHE A N 1
ATOM 1531 C CA . PHE A 1 194 ? 3.877 7.869 -9.830 1.00 85.31 194 PHE A CA 1
ATOM 1532 C C . PHE A 1 194 ? 4.481 6.750 -10.686 1.00 85.31 194 PHE A C 1
ATOM 1534 O O . PHE A 1 194 ? 5.029 7.050 -11.746 1.00 85.31 194 PHE A O 1
ATOM 1541 N N . LEU A 1 195 ? 4.347 5.478 -10.288 1.00 85.44 195 LEU A N 1
ATOM 1542 C CA . LEU A 1 195 ? 4.792 4.336 -11.097 1.00 85.44 195 LEU A CA 1
ATOM 1543 C C . LEU A 1 195 ? 4.059 4.276 -12.434 1.00 85.44 195 LEU A C 1
ATOM 1545 O O . LEU A 1 195 ? 4.705 4.227 -13.476 1.00 85.44 195 LEU A O 1
ATOM 1549 N N . LEU A 1 196 ? 2.730 4.366 -12.426 1.00 81.50 196 LEU A N 1
ATOM 1550 C CA . LEU A 1 196 ? 1.918 4.441 -13.641 1.00 81.50 196 LEU A CA 1
ATOM 1551 C C . LEU A 1 196 ? 2.430 5.554 -14.567 1.00 81.50 196 LEU A C 1
ATOM 1553 O O . LEU A 1 196 ? 2.698 5.329 -15.744 1.00 81.50 196 LEU A O 1
ATOM 1557 N N . THR A 1 197 ? 2.621 6.754 -14.023 1.00 82.38 197 THR A N 1
ATOM 1558 C CA . THR A 1 197 ? 2.962 7.933 -14.829 1.00 82.38 197 THR A CA 1
ATOM 1559 C C . THR A 1 197 ? 4.398 7.898 -15.360 1.00 82.38 197 THR A C 1
ATOM 1561 O O . THR A 1 197 ? 4.637 8.242 -16.511 1.00 82.38 197 THR A O 1
ATOM 1564 N N . ILE A 1 198 ? 5.377 7.508 -14.543 1.00 78.44 198 ILE A N 1
ATOM 1565 C CA . ILE A 1 198 ? 6.799 7.574 -14.920 1.00 78.44 198 ILE A CA 1
ATOM 1566 C C . ILE A 1 198 ? 7.251 6.302 -15.626 1.00 78.44 198 ILE A C 1
ATOM 1568 O O . ILE A 1 198 ? 8.065 6.367 -16.537 1.00 78.44 198 ILE A O 1
ATOM 1572 N N . VAL A 1 199 ? 6.777 5.142 -15.186 1.00 74.50 199 VAL A N 1
ATOM 1573 C CA . VAL A 1 199 ? 7.264 3.855 -15.683 1.00 74.50 199 VAL A CA 1
ATOM 1574 C C . VAL A 1 199 ? 6.425 3.410 -16.868 1.00 74.50 199 VAL A C 1
ATOM 1576 O O . VAL A 1 199 ? 6.965 3.218 -17.952 1.00 74.50 199 VAL A O 1
ATOM 1579 N N . TYR A 1 200 ? 5.109 3.308 -16.684 1.00 71.31 200 TYR A N 1
ATOM 1580 C CA . TYR A 1 200 ? 4.223 2.747 -17.702 1.00 71.31 200 TYR A CA 1
ATOM 1581 C C . TYR A 1 200 ? 3.917 3.741 -18.823 1.00 71.31 200 TYR A C 1
ATOM 1583 O O . TYR A 1 200 ? 4.063 3.404 -19.992 1.00 71.31 200 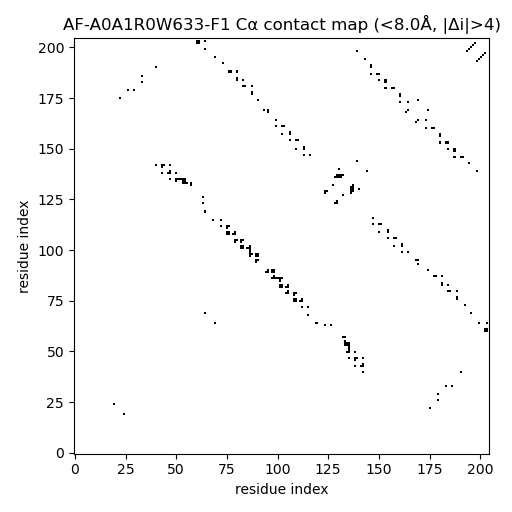TYR A O 1
ATOM 1591 N N . LEU A 1 201 ? 3.553 4.987 -18.503 1.00 70.69 201 LEU A N 1
ATOM 1592 C CA . LEU A 1 201 ? 3.229 5.974 -19.539 1.00 70.69 201 LEU A CA 1
ATOM 1593 C C . LEU A 1 201 ? 4.469 6.397 -20.345 1.00 70.69 201 LEU A C 1
ATOM 1595 O O . LEU A 1 201 ? 4.369 6.596 -21.551 1.00 70.69 201 LEU A O 1
ATOM 1599 N N . MET A 1 202 ? 5.639 6.495 -19.703 1.00 66.56 202 MET A N 1
ATOM 1600 C CA . MET A 1 202 ? 6.908 6.757 -20.399 1.00 66.56 202 MET A CA 1
ATOM 1601 C C . MET A 1 202 ? 7.484 5.507 -21.080 1.00 66.56 202 MET A C 1
ATOM 1603 O O . MET A 1 202 ? 8.324 5.649 -21.951 1.00 66.56 202 MET A O 1
ATOM 1607 N N . GLY A 1 203 ? 7.080 4.298 -20.674 1.00 61.00 203 GLY A N 1
ATOM 1608 C CA . G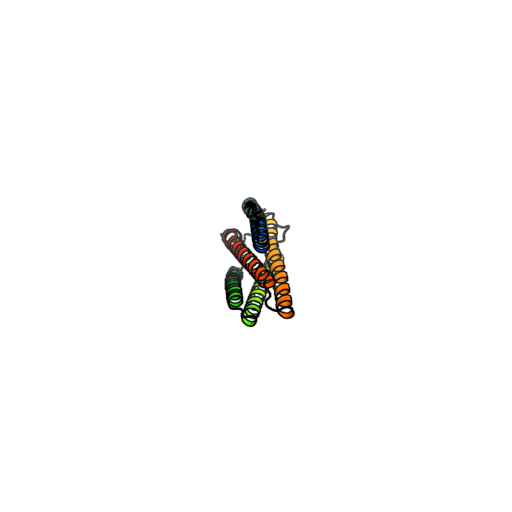LY A 1 203 ? 7.481 3.047 -21.329 1.00 61.00 203 GLY A CA 1
ATOM 1609 C C . GLY A 1 203 ? 6.669 2.718 -22.588 1.00 61.00 203 GLY A C 1
ATOM 1610 O O . GLY A 1 203 ? 7.103 1.897 -23.390 1.00 61.00 203 GLY A O 1
ATOM 1611 N N . VAL A 1 204 ? 5.497 3.344 -22.754 1.00 58.59 204 VAL A N 1
ATOM 1612 C CA . VAL A 1 204 ? 4.611 3.194 -23.924 1.00 58.59 204 VAL A CA 1
ATOM 1613 C C . VAL A 1 204 ? 4.844 4.282 -24.992 1.00 58.59 204 VAL A C 1
ATOM 1615 O O . VAL A 1 204 ? 4.473 4.067 -26.145 1.00 58.59 204 VAL A O 1
ATOM 1618 N N . MET A 1 205 ? 5.431 5.433 -24.632 1.00 46.50 205 MET A N 1
ATOM 1619 C CA . MET A 1 205 ? 5.788 6.534 -25.553 1.00 46.50 205 MET A CA 1
ATOM 1620 C C . MET A 1 205 ? 7.233 6.441 -26.030 1.00 46.50 205 MET A C 1
ATOM 1622 O O . MET A 1 205 ? 7.453 6.753 -27.220 1.00 46.50 205 MET A O 1
#

Sequence (205 aa):
MAHTAVNNHHDDHGHDHGHHDPQELKTLGFWLFLISDLILFSVFFATYIVLKDNTAGGPEGPDLFNMTIIIINTFVLLTSSFTSGLAILAMNRGDKKGLTIWLIVTAVLGLTFLGLEIYEFTEMVHHGALITTSAFTGAFYTLVGTHGAHVTFGLFWMFGLLLQLKKRGITPEIRGKVMNLSLFWHFLDVVWIFLLTIVYLMGVM

Radius of gyration: 25.08 Å; Cα contacts (8 Å, |Δi|>4): 150; chains: 1; bounding box: 40×51×102 Å

Secondary structure (DSSP, 8-state):
---------------------HHHHHHHHHHHHHHHHHHHHHHHHHHHHHHTT---SPPPGGGT--HHHHHHHHHHHHHHHHHHHHHHHHHHTT-HHHHHHHHHHHHHHHHHHHHHHHHHHHHHHHTT--TTT-HHHHHHHHHHHHHHHHHHHHHHHHHHHHHHHHHH-S-HHHHHHHHHHHHHHHHHHHHHHHHIIIIIHHHH-

Foldseek 3Di:
DDDDDDDDPDPPPPPCPPCPPVLVVVVVVLVVVLVVVVVVLVVLLVLLVVQVVFQPPDDAQQVLDPVVLLVVLLVLLVVLLVLLVQLLVCVVVLNLVSNLVSLVSSLVSLVVSLVSVVVSVVSCVVVPLDCPNGSNSVSLCVSVVVLSVLSVVLSVLSVVLSVVCVVPNDDPVSSSSSVSSSVSSVSSSVSSVVCCVSPVVVSND